Protein AF-A0A9P4GZG9-F1 (afdb_monomer_lite)

Secondary structure (DSSP, 8-state):
-HHHHHHHHHHHHHHTT-HHHHHHHHHHHHHHHTT-TT--HHHHHHHHHHHHHHHHHHHHTT-HHHHHHHHHHHHHSTT--HHHHHHHHHHHHHHHHHHHHHHHTS---STTHHHHHHHHHHHHHHHHHH---S-HHHHHHHHHHHHHHHHHH-SS--HHHHHHHHHHHHHHHHHS-HHHHHHHHHHHHHHHHHH-TT-TT-HHHHHHHHHHHHHHHHTT-HHHHHHHHHHHHHHHHHS-----STT-SHHHHHHHHHHHHHHH---PPP--

Foldseek 3Di:
DVLVVLLVVLVVCVVVVNLVVSVVSLVVVVVCVVVDPDDDPVSVVSSLVSLLVSLLVCVQVVVLVVSLVSLVVSLPDPPDDPVSNVVSLLSNLLSVVSVVVVVVVDPDDDPCVVSVVVNCVSCVVVVVVQDPDDVVLVVLLVVLVVLLVVLVPDPDDDPVSLLSNLVSLCVNLVSDDLVCNLVSLVVSLVSCCVVPVPPNLALLQLLSLLVNLLSCLVVVNNVSSVVSNVSSLVSPVVYDRGSNRRNSGDVSVVVSQVSCCVSPVDHRDDDD

InterPro domains:
  IPR011990 Tetratricopeptide-like helical domain superfamily [G3DSA:1.25.40.10] (1-259)
  IPR011990 Tetratricopeptide-like helical domain superfamily [SSF48452] (52-232)

Structure (mmCIF, N/CA/C/O backbone):
data_AF-A0A9P4GZG9-F1
#
_entry.id   AF-A0A9P4GZG9-F1
#
loop_
_atom_site.group_PDB
_atom_site.id
_atom_site.type_symbol
_atom_site.label_atom_id
_atom_site.label_alt_id
_atom_site.label_comp_id
_atom_site.label_asym_id
_atom_site.label_entity_id
_atom_site.label_seq_id
_atom_site.pdbx_PDB_ins_code
_atom_site.Cartn_x
_atom_site.Cartn_y
_atom_site.Cartn_z
_atom_site.occupancy
_atom_site.B_iso_or_equiv
_atom_site.auth_seq_id
_atom_site.auth_comp_id
_atom_site.auth_asym_id
_atom_site.auth_atom_id
_atom_site.pdbx_PDB_model_num
ATOM 1 N N . LEU A 1 1 ? 11.003 1.246 -35.339 1.00 57.84 1 LEU A N 1
ATOM 2 C CA . LEU A 1 1 ? 10.543 0.039 -36.053 1.00 57.84 1 LEU A CA 1
ATOM 3 C C . LEU A 1 1 ? 10.607 -1.194 -35.153 1.00 57.84 1 LEU A C 1
ATOM 5 O O . LEU A 1 1 ? 9.580 -1.471 -34.561 1.00 57.84 1 LEU A O 1
ATOM 9 N N . GLN A 1 2 ? 11.748 -1.859 -34.912 1.00 70.69 2 GLN A N 1
ATOM 10 C CA . GLN A 1 2 ? 11.752 -3.105 -34.108 1.00 70.69 2 GLN A CA 1
ATOM 11 C C . GLN A 1 2 ? 11.321 -2.925 -32.635 1.00 70.69 2 GLN A C 1
ATOM 13 O O . GLN A 1 2 ? 10.409 -3.609 -32.191 1.00 70.69 2 GLN A O 1
ATOM 18 N N . ALA A 1 3 ? 11.882 -1.951 -31.905 1.00 63.00 3 ALA A N 1
ATOM 19 C CA . ALA A 1 3 ? 11.506 -1.684 -30.504 1.00 63.00 3 ALA A CA 1
ATOM 20 C C . ALA A 1 3 ? 10.031 -1.268 -30.329 1.00 63.00 3 ALA A C 1
ATOM 22 O O . ALA A 1 3 ? 9.381 -1.620 -29.353 1.00 63.00 3 ALA A O 1
ATOM 23 N N . GLU A 1 4 ? 9.488 -0.531 -31.298 1.00 62.38 4 GLU A N 1
ATOM 24 C CA . GLU A 1 4 ? 8.097 -0.069 -31.284 1.00 62.38 4 GLU A CA 1
ATOM 25 C C . GLU A 1 4 ? 7.116 -1.199 -31.622 1.00 62.38 4 GLU A C 1
ATOM 27 O O . GLU A 1 4 ? 6.069 -1.315 -30.994 1.00 62.38 4 GLU A O 1
ATOM 32 N N . ALA A 1 5 ? 7.487 -2.095 -32.541 1.00 76.06 5 ALA A N 1
ATOM 33 C CA . ALA A 1 5 ? 6.723 -3.308 -32.818 1.00 76.06 5 ALA A CA 1
ATOM 34 C C . ALA A 1 5 ? 6.728 -4.270 -31.617 1.00 76.06 5 ALA A C 1
ATOM 36 O O . ALA A 1 5 ? 5.687 -4.821 -31.263 1.00 76.06 5 ALA A O 1
ATOM 37 N N . VAL A 1 6 ? 7.881 -4.428 -30.955 1.00 77.69 6 VAL A N 1
ATOM 38 C CA . VAL A 1 6 ? 8.008 -5.179 -29.696 1.00 77.69 6 VAL A CA 1
ATOM 39 C C . VAL A 1 6 ? 7.117 -4.564 -28.619 1.00 77.69 6 VAL A C 1
ATOM 41 O O . VAL A 1 6 ? 6.349 -5.284 -27.987 1.00 77.69 6 VAL A O 1
ATOM 44 N N . TYR A 1 7 ? 7.144 -3.237 -28.473 1.00 68.81 7 TYR A N 1
ATOM 45 C CA . TYR A 1 7 ? 6.290 -2.501 -27.542 1.00 68.81 7 TYR A CA 1
ATOM 46 C C . TYR A 1 7 ? 4.799 -2.737 -27.807 1.00 68.81 7 TYR A C 1
ATOM 48 O O . TYR A 1 7 ? 4.065 -3.152 -26.913 1.00 68.81 7 TYR A O 1
ATOM 56 N N . GLN A 1 8 ? 4.329 -2.511 -29.035 1.00 73.81 8 GLN A N 1
ATOM 57 C CA . GLN A 1 8 ? 2.908 -2.666 -29.353 1.00 73.81 8 GLN A CA 1
ATOM 58 C C . GLN A 1 8 ? 2.445 -4.111 -29.143 1.00 73.81 8 GLN A C 1
ATOM 60 O O . GLN A 1 8 ? 1.356 -4.353 -28.621 1.00 73.81 8 GLN A O 1
ATOM 65 N N . ARG A 1 9 ? 3.296 -5.086 -29.479 1.00 81.94 9 ARG A N 1
ATOM 66 C CA . ARG A 1 9 ? 2.998 -6.505 -29.287 1.00 81.94 9 ARG A CA 1
ATOM 67 C C . ARG A 1 9 ? 3.022 -6.914 -27.813 1.00 81.94 9 ARG A C 1
ATOM 69 O O . ARG A 1 9 ? 2.173 -7.706 -27.410 1.00 81.94 9 ARG A O 1
ATOM 76 N N . SER A 1 10 ? 3.905 -6.340 -26.992 1.00 76.12 10 SER A N 1
ATOM 77 C CA . SER A 1 10 ? 3.895 -6.562 -25.541 1.00 76.12 10 SER A CA 1
ATOM 78 C C . SER A 1 10 ? 2.621 -5.994 -24.910 1.00 76.12 10 SER A C 1
ATOM 80 O O . SER A 1 10 ? 1.977 -6.667 -24.109 1.00 76.12 10 SER A O 1
ATOM 82 N N . VAL A 1 11 ? 2.195 -4.795 -25.323 1.00 71.31 11 VAL A N 1
ATOM 83 C CA . VAL A 1 11 ? 0.928 -4.193 -24.877 1.00 71.31 11 VAL A CA 1
ATOM 84 C C . VAL A 1 11 ? -0.261 -5.073 -25.266 1.00 71.31 11 VAL A C 1
ATOM 86 O O . VAL A 1 11 ? -1.104 -5.351 -24.418 1.00 71.31 11 VAL A O 1
ATOM 89 N N . LEU A 1 12 ? -0.310 -5.580 -26.501 1.00 75.69 12 LEU A N 1
ATOM 90 C CA . LEU A 1 12 ? -1.376 -6.484 -26.947 1.00 75.69 12 LEU A 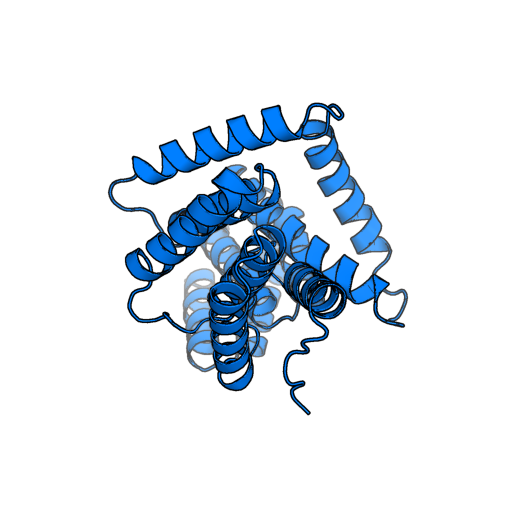CA 1
ATOM 91 C C . LEU A 1 12 ? -1.433 -7.784 -26.138 1.00 75.69 12 LEU A C 1
ATOM 93 O O . LEU A 1 12 ? -2.525 -8.229 -25.789 1.00 75.69 12 LEU A O 1
ATOM 97 N N . PHE A 1 13 ? -0.285 -8.382 -25.817 1.00 78.50 13 PHE A N 1
ATOM 98 C CA . PHE A 1 13 ? -0.235 -9.553 -24.943 1.00 78.50 13 PHE A CA 1
ATOM 99 C C . PHE A 1 13 ? -0.810 -9.243 -23.555 1.00 78.50 13 PHE A C 1
ATOM 101 O O . PHE A 1 13 ? -1.663 -9.983 -23.070 1.00 78.50 13 PHE A O 1
ATOM 108 N N . ARG A 1 14 ? -0.441 -8.100 -22.959 1.00 70.56 14 ARG A N 1
ATOM 109 C CA . ARG A 1 14 ? -0.983 -7.659 -21.661 1.00 70.56 14 ARG A CA 1
ATOM 110 C C . ARG A 1 14 ? -2.489 -7.403 -21.705 1.00 70.56 14 ARG A C 1
ATOM 112 O O . ARG A 1 14 ? -3.189 -7.853 -20.806 1.00 70.56 14 ARG A O 1
ATOM 119 N N . LEU A 1 15 ? -2.991 -6.740 -22.750 1.00 60.69 15 LEU A N 1
ATOM 120 C CA . LEU A 1 15 ? -4.429 -6.493 -22.935 1.00 60.69 15 LEU A CA 1
ATOM 121 C C . LEU A 1 15 ? -5.238 -7.791 -23.075 1.00 60.69 15 LEU A C 1
ATOM 123 O O . LEU A 1 15 ? -6.420 -7.813 -22.755 1.00 60.69 15 LEU A O 1
ATOM 127 N N . ARG A 1 16 ? -4.603 -8.879 -23.525 1.00 72.50 16 ARG A N 1
ATOM 128 C CA . ARG A 1 16 ? -5.201 -10.221 -23.620 1.00 72.50 16 ARG A CA 1
ATOM 129 C C . ARG A 1 16 ? -5.002 -11.072 -22.361 1.00 72.50 16 ARG A C 1
ATOM 131 O O . ARG A 1 16 ? -5.349 -12.246 -22.373 1.00 72.50 16 ARG A O 1
ATOM 138 N N . GLY A 1 17 ? -4.404 -10.518 -21.306 1.00 67.44 17 GLY A N 1
ATOM 139 C CA . GLY A 1 17 ? -4.062 -11.250 -20.085 1.00 67.44 17 GLY A CA 1
ATOM 140 C C . GLY A 1 17 ? -2.831 -12.160 -20.202 1.00 67.44 17 GLY A C 1
ATOM 141 O O . GLY A 1 17 ? -2.425 -12.759 -19.208 1.00 67.44 17 GLY A O 1
ATOM 142 N N . ASP A 1 18 ? -2.174 -12.233 -21.365 1.00 76.62 18 ASP A N 1
ATOM 143 C CA . ASP A 1 18 ? -0.964 -13.036 -21.580 1.00 76.62 18 ASP A CA 1
ATOM 144 C C . ASP A 1 18 ? 0.298 -12.276 -21.134 1.00 76.62 18 ASP A C 1
ATOM 146 O O . ASP A 1 18 ? 1.152 -11.847 -21.916 1.00 76.62 18 ASP A O 1
ATOM 150 N N . VAL A 1 19 ? 0.418 -12.077 -19.823 1.00 71.50 19 VAL A N 1
ATOM 151 C CA . VAL A 1 19 ? 1.561 -11.370 -19.229 1.00 71.50 19 VAL A CA 1
ATOM 152 C C . VAL A 1 19 ? 2.871 -12.140 -19.444 1.00 71.50 19 VAL A C 1
ATOM 154 O O . VAL A 1 19 ? 3.920 -11.522 -19.622 1.00 71.50 19 VAL A O 1
ATOM 157 N N . ALA A 1 20 ? 2.828 -13.476 -19.473 1.00 75.19 20 ALA A N 1
ATOM 158 C CA . ALA A 1 20 ? 4.013 -14.317 -19.634 1.00 75.19 20 ALA A CA 1
ATOM 159 C C . ALA A 1 20 ? 4.660 -14.136 -21.014 1.00 75.19 20 ALA A C 1
ATOM 161 O O . ALA A 1 20 ? 5.869 -13.917 -21.103 1.00 75.19 20 ALA A O 1
ATOM 162 N N . SER A 1 21 ? 3.872 -14.162 -22.091 1.00 80.94 21 SER A N 1
ATOM 163 C CA . SER A 1 21 ? 4.394 -13.912 -23.438 1.00 80.94 21 SER A CA 1
ATOM 164 C C . SER A 1 21 ? 4.808 -12.458 -23.633 1.00 80.94 21 SER A C 1
ATOM 166 O O . SER A 1 21 ? 5.810 -12.206 -24.299 1.00 80.94 21 SER A O 1
ATOM 168 N N . SER A 1 22 ? 4.115 -11.500 -23.001 1.00 77.75 22 SER A N 1
ATOM 169 C CA . SER A 1 22 ? 4.593 -10.113 -22.974 1.00 77.75 22 SER A CA 1
ATOM 170 C C . SER A 1 22 ? 5.972 -9.997 -22.329 1.00 77.75 22 SER A C 1
ATOM 172 O O . SER A 1 22 ? 6.775 -9.203 -22.809 1.00 77.75 22 SER A O 1
ATOM 174 N N . ASN A 1 23 ? 6.222 -10.701 -21.224 1.00 69.25 23 ASN A N 1
ATOM 175 C CA . ASN A 1 23 ? 7.493 -10.614 -20.511 1.00 69.25 23 ASN A CA 1
ATOM 176 C C . ASN A 1 23 ? 8.612 -11.285 -21.309 1.00 69.25 23 ASN A C 1
ATOM 178 O O . ASN A 1 23 ? 9.621 -10.631 -21.535 1.00 69.25 23 ASN A O 1
ATOM 182 N N . ARG A 1 24 ? 8.393 -12.501 -21.833 1.00 81.62 24 ARG A N 1
ATOM 183 C CA . A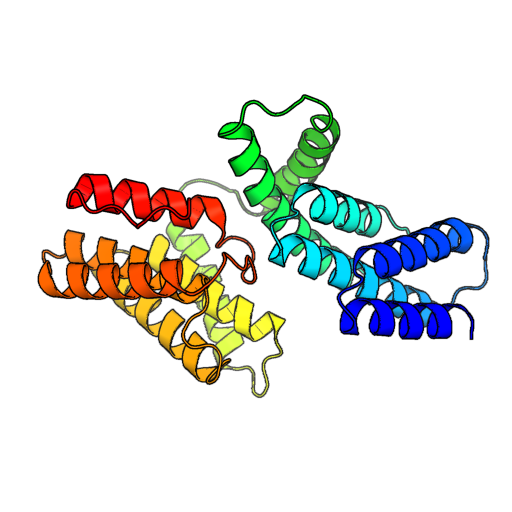RG A 1 24 ? 9.366 -13.184 -22.707 1.00 81.62 24 ARG A CA 1
ATOM 184 C C . ARG A 1 24 ? 9.769 -12.322 -23.899 1.00 81.62 24 ARG A C 1
ATOM 186 O O . ARG A 1 24 ? 10.946 -12.142 -24.153 1.00 81.62 24 ARG A O 1
ATOM 193 N N . LEU A 1 25 ? 8.795 -11.700 -24.564 1.00 83.00 25 LEU A N 1
ATOM 194 C CA . LEU A 1 25 ? 9.059 -10.810 -25.695 1.00 83.00 25 LEU A CA 1
ATOM 195 C C . LEU A 1 25 ? 9.939 -9.603 -25.315 1.00 83.00 25 LEU A C 1
ATOM 197 O O . LEU A 1 25 ? 10.749 -9.153 -26.124 1.00 83.00 25 LEU A O 1
ATOM 201 N N . LEU A 1 26 ? 9.745 -9.043 -24.116 1.00 74.00 26 LEU A N 1
ATOM 202 C CA . LEU A 1 26 ? 10.559 -7.930 -23.627 1.00 74.00 26 LEU A CA 1
ATOM 203 C C . LEU A 1 26 ? 11.957 -8.402 -23.218 1.00 74.00 26 LEU A C 1
ATOM 205 O O . LEU A 1 26 ? 12.916 -7.710 -23.532 1.00 74.00 26 LEU A O 1
ATOM 209 N N . GLU A 1 27 ? 12.075 -9.557 -22.561 1.00 71.94 27 GLU A N 1
ATOM 210 C CA . GLU A 1 27 ? 13.361 -10.167 -22.195 1.00 71.94 27 GLU A CA 1
ATOM 211 C C . GLU A 1 27 ? 14.187 -10.500 -23.437 1.00 71.94 27 GLU A C 1
ATOM 213 O O . GLU A 1 27 ? 15.305 -10.011 -23.557 1.00 71.94 27 GLU A O 1
ATOM 218 N N . ASP A 1 28 ? 13.593 -11.180 -24.421 1.00 80.69 28 ASP A N 1
ATOM 219 C CA . ASP A 1 28 ? 14.238 -11.464 -25.704 1.00 80.69 28 ASP A CA 1
ATOM 220 C C . ASP A 1 28 ? 14.735 -10.167 -26.355 1.00 80.69 28 ASP A C 1
ATOM 222 O O . ASP A 1 28 ? 15.857 -10.090 -26.845 1.00 80.69 28 ASP A O 1
ATOM 226 N N . PHE A 1 29 ? 13.924 -9.105 -26.348 1.00 76.31 29 PHE A N 1
ATOM 227 C CA . PHE A 1 29 ? 14.341 -7.824 -26.913 1.00 76.31 29 PHE A CA 1
ATOM 228 C C . PHE A 1 29 ? 15.533 -7.203 -26.169 1.00 76.31 29 PHE A C 1
ATOM 230 O O . PHE A 1 29 ? 16.398 -6.619 -26.818 1.00 76.31 29 PHE A O 1
ATOM 237 N N . LEU A 1 30 ? 15.583 -7.316 -24.840 1.00 68.12 30 LEU A N 1
ATOM 238 C CA . LEU A 1 30 ? 16.679 -6.798 -24.019 1.00 68.12 30 LEU A CA 1
ATOM 239 C C . LEU A 1 30 ? 17.975 -7.574 -24.223 1.00 68.12 30 LEU A C 1
ATOM 241 O O . LEU A 1 30 ? 19.015 -6.954 -24.427 1.00 68.12 30 LEU A O 1
ATOM 245 N N . ASP A 1 31 ? 17.898 -8.903 -24.243 1.00 72.88 31 ASP A N 1
ATOM 246 C CA . ASP A 1 31 ? 19.062 -9.770 -24.439 1.00 72.88 31 ASP A CA 1
ATOM 247 C C . ASP A 1 31 ? 19.730 -9.506 -25.802 1.00 72.88 31 ASP A C 1
ATOM 249 O O . ASP A 1 31 ? 20.941 -9.644 -25.962 1.00 72.88 31 ASP A O 1
ATOM 253 N N . HIS A 1 32 ? 18.950 -9.042 -26.785 1.00 70.06 32 HIS A N 1
ATOM 254 C CA . HIS A 1 32 ? 19.445 -8.636 -28.103 1.00 70.06 32 HIS A CA 1
ATOM 255 C C . HIS A 1 32 ? 19.780 -7.134 -28.202 1.00 70.06 32 HIS A C 1
ATOM 257 O O . HIS A 1 32 ? 20.416 -6.713 -29.173 1.00 70.06 32 HIS A O 1
ATOM 263 N N . ALA A 1 33 ? 19.367 -6.310 -27.234 1.00 59.28 33 ALA A N 1
ATOM 264 C CA . ALA A 1 33 ? 19.616 -4.868 -27.222 1.00 59.28 33 ALA A CA 1
ATOM 265 C C . ALA A 1 33 ? 21.062 -4.523 -26.836 1.00 59.28 33 ALA A C 1
ATOM 267 O O . ALA A 1 33 ? 21.602 -3.553 -27.372 1.00 59.28 33 ALA A O 1
ATOM 268 N N . ASP A 1 34 ? 21.710 -5.345 -26.003 1.00 53.09 34 ASP A N 1
ATOM 269 C CA . ASP A 1 34 ? 23.132 -5.203 -25.637 1.00 53.09 34 ASP A CA 1
ATOM 270 C C . ASP A 1 34 ? 24.081 -5.316 -26.848 1.00 53.09 34 ASP A C 1
ATOM 272 O O . ASP A 1 34 ? 25.209 -4.826 -26.813 1.00 53.09 34 ASP A O 1
ATOM 276 N N . MET A 1 35 ? 23.615 -5.885 -27.965 1.00 49.56 35 MET A N 1
ATOM 277 C CA . MET A 1 35 ? 24.392 -6.051 -29.201 1.00 49.56 35 MET A CA 1
ATOM 278 C C . MET A 1 35 ? 24.241 -4.880 -30.191 1.00 49.56 35 MET A C 1
ATOM 280 O O . MET A 1 35 ? 24.939 -4.836 -31.205 1.00 49.56 35 MET A O 1
ATOM 284 N N . ALA A 1 36 ? 23.343 -3.920 -29.936 1.00 49.84 36 ALA A N 1
ATOM 285 C CA . ALA A 1 36 ? 23.016 -2.855 -30.883 1.00 49.84 36 ALA A CA 1
ATOM 286 C C . ALA A 1 36 ? 23.490 -1.476 -30.390 1.00 49.84 36 ALA A C 1
ATOM 288 O O . ALA A 1 36 ? 22.760 -0.737 -29.731 1.00 49.84 36 ALA A O 1
ATOM 289 N N . THR A 1 37 ? 24.679 -1.061 -30.831 1.00 54.34 37 THR A N 1
ATOM 290 C CA . THR A 1 37 ? 25.307 0.261 -30.595 1.00 54.34 37 THR A CA 1
ATOM 291 C C . THR A 1 37 ? 24.514 1.480 -31.117 1.00 54.34 37 THR A C 1
ATOM 293 O O . THR A 1 37 ? 24.984 2.612 -31.025 1.00 54.34 37 THR A O 1
ATOM 296 N N . HIS A 1 38 ? 23.292 1.293 -31.630 1.00 55.28 38 HIS A N 1
ATOM 297 C CA . HIS A 1 38 ? 22.463 2.333 -32.256 1.00 55.28 38 HIS A CA 1
ATOM 298 C C . HIS A 1 38 ? 21.037 2.461 -31.688 1.00 55.28 38 HIS A C 1
ATOM 300 O O . HIS A 1 38 ? 20.145 3.020 -32.341 1.00 55.28 38 HIS A O 1
ATOM 306 N N . ILE A 1 39 ? 20.773 1.977 -30.471 1.00 63.22 39 ILE A N 1
ATOM 307 C CA . ILE A 1 39 ? 19.486 2.255 -29.819 1.00 63.22 39 ILE A CA 1
ATOM 308 C C . ILE A 1 39 ? 19.505 3.684 -29.263 1.00 63.22 39 ILE A C 1
ATOM 310 O O . ILE A 1 39 ? 20.283 4.024 -28.379 1.00 63.22 39 ILE A O 1
ATOM 314 N N . THR A 1 40 ? 18.632 4.540 -29.794 1.00 68.31 40 THR A N 1
ATOM 315 C CA . THR A 1 40 ? 18.477 5.916 -29.311 1.00 68.31 40 THR A CA 1
ATOM 316 C C . THR A 1 40 ? 17.907 5.941 -27.891 1.00 68.31 40 THR A C 1
ATOM 318 O O . THR A 1 40 ? 17.056 5.121 -27.545 1.00 68.31 40 THR A O 1
ATOM 321 N N . GLU A 1 41 ? 18.302 6.933 -27.089 1.00 67.94 41 GLU A N 1
ATOM 322 C CA . GLU A 1 41 ? 17.846 7.127 -25.700 1.00 67.94 41 GLU A CA 1
ATOM 323 C C . GLU A 1 41 ? 16.311 7.065 -25.563 1.00 67.94 41 GLU A C 1
ATOM 325 O O . GLU A 1 41 ? 15.774 6.415 -24.668 1.00 67.94 41 GLU A O 1
ATOM 330 N N . LYS A 1 42 ? 15.584 7.638 -26.532 1.00 69.62 42 LYS A N 1
ATOM 331 C CA . LYS A 1 42 ? 14.114 7.600 -26.592 1.00 69.62 42 LYS A CA 1
ATOM 332 C C . LYS A 1 42 ? 13.541 6.181 -26.726 1.00 69.62 42 LYS A C 1
ATOM 334 O O . LYS A 1 42 ? 12.475 5.903 -26.189 1.00 69.62 42 LYS A O 1
ATOM 339 N N . LYS A 1 43 ? 14.213 5.277 -27.448 1.00 70.06 43 LYS A N 1
ATOM 340 C CA . LYS A 1 43 ? 13.770 3.878 -27.601 1.00 70.06 43 LYS A CA 1
ATOM 341 C C . LYS A 1 43 ? 14.033 3.071 -26.333 1.00 70.06 43 LYS A C 1
ATOM 343 O O . LYS A 1 43 ? 13.174 2.285 -25.944 1.00 70.06 43 LYS A O 1
ATOM 348 N N . LEU A 1 44 ? 15.175 3.302 -25.684 1.00 70.44 44 LEU A N 1
ATOM 349 C CA . LEU A 1 44 ? 15.476 2.716 -24.377 1.00 70.44 44 LEU A CA 1
ATOM 350 C C . LEU A 1 44 ? 14.418 3.127 -23.350 1.00 70.44 44 LEU A C 1
ATOM 352 O O . LEU A 1 44 ? 13.880 2.280 -22.649 1.00 70.44 44 LEU A O 1
ATOM 356 N N . ASP A 1 45 ? 14.029 4.400 -23.323 1.00 73.06 45 ASP A N 1
ATOM 357 C CA . ASP A 1 45 ? 13.044 4.902 -22.362 1.00 73.06 45 ASP A CA 1
ATOM 358 C C . ASP A 1 45 ? 11.661 4.226 -22.460 1.00 73.06 45 ASP A C 1
ATOM 360 O O . ASP A 1 45 ? 11.021 3.927 -21.444 1.00 73.06 45 ASP A O 1
ATOM 364 N N . VAL A 1 46 ? 11.214 3.929 -23.684 1.00 74.00 46 VAL A N 1
ATOM 365 C CA . VAL A 1 46 ? 9.963 3.197 -23.940 1.00 74.00 46 VAL A CA 1
ATOM 366 C C . VAL A 1 46 ? 10.050 1.765 -23.411 1.00 74.00 46 VAL A C 1
ATOM 368 O O . VAL A 1 46 ? 9.135 1.290 -22.734 1.00 74.00 46 VAL A O 1
ATOM 371 N N . VAL A 1 47 ? 11.169 1.093 -23.677 1.00 70.81 47 VAL A N 1
ATOM 372 C CA . VAL A 1 47 ? 11.429 -0.284 -23.241 1.00 70.81 47 VAL A CA 1
ATOM 373 C C . VAL A 1 47 ? 11.486 -0.351 -21.713 1.00 70.81 47 VAL A C 1
ATOM 375 O O . VAL A 1 47 ? 10.776 -1.154 -21.105 1.00 70.81 47 VAL A O 1
ATOM 378 N N . TRP A 1 48 ? 12.201 0.573 -21.066 1.00 77.00 48 TRP A N 1
ATOM 379 C CA . TRP A 1 48 ? 12.265 0.654 -19.602 1.00 77.00 48 TRP A CA 1
ATOM 380 C C . TRP A 1 48 ? 10.920 0.969 -18.968 1.00 77.00 48 TRP A C 1
ATOM 382 O O . TRP A 1 48 ? 10.603 0.464 -17.893 1.00 77.00 48 TRP A O 1
ATOM 392 N N . SER A 1 49 ? 10.090 1.771 -19.630 1.00 77.94 49 SER A N 1
ATOM 393 C CA . SER A 1 49 ? 8.733 2.037 -19.158 1.00 77.94 49 SER A CA 1
ATOM 394 C C . SER A 1 49 ? 7.840 0.796 -19.213 1.00 77.94 49 SER A C 1
ATOM 396 O O . SER A 1 49 ? 7.043 0.598 -18.293 1.00 77.94 49 SER A O 1
ATOM 398 N N . GLN A 1 50 ? 8.015 -0.080 -20.204 1.00 74.19 50 GLN A N 1
ATOM 399 C CA . GLN A 1 50 ? 7.313 -1.366 -20.269 1.00 74.19 50 GLN A CA 1
ATOM 400 C C . GLN A 1 50 ? 7.794 -2.356 -19.214 1.00 74.19 50 GLN A C 1
ATOM 402 O O . GLN A 1 50 ? 6.968 -2.977 -18.553 1.00 74.19 50 GLN A O 1
ATOM 407 N N . ILE A 1 51 ? 9.104 -2.475 -19.008 1.00 75.69 51 ILE A N 1
ATOM 408 C CA . ILE A 1 51 ? 9.666 -3.400 -18.014 1.00 75.69 51 ILE A CA 1
ATOM 409 C C . ILE A 1 51 ? 9.277 -2.955 -16.602 1.00 75.69 51 ILE A C 1
ATOM 411 O O . ILE A 1 51 ? 8.798 -3.750 -15.797 1.00 75.69 51 ILE A O 1
ATOM 415 N N . TYR A 1 52 ? 9.356 -1.654 -16.326 1.00 81.38 52 TYR A N 1
ATOM 416 C CA . TYR A 1 52 ? 8.824 -1.075 -15.096 1.00 81.38 52 TYR A CA 1
ATOM 417 C C . TYR A 1 52 ? 7.320 -1.369 -14.918 1.00 81.38 52 TYR A C 1
ATOM 419 O O . TYR A 1 52 ? 6.891 -1.773 -13.837 1.00 81.38 52 TYR A O 1
ATOM 427 N N . SER A 1 53 ? 6.517 -1.240 -15.980 1.00 80.88 53 SER A N 1
ATOM 428 C CA . SER A 1 53 ? 5.085 -1.579 -15.943 1.00 80.88 53 SER A CA 1
ATOM 429 C C . SER A 1 53 ? 4.844 -3.076 -15.718 1.00 80.88 53 SER A C 1
ATOM 431 O O . SER A 1 53 ? 3.911 -3.448 -15.008 1.00 80.88 53 SER A O 1
ATOM 433 N N . ALA A 1 54 ? 5.708 -3.938 -16.259 1.00 80.88 54 ALA A N 1
ATOM 434 C CA . ALA A 1 54 ? 5.687 -5.377 -16.025 1.00 80.88 54 ALA A CA 1
ATOM 435 C C . ALA A 1 54 ? 5.863 -5.705 -14.545 1.00 80.88 54 ALA A C 1
ATOM 437 O O . ALA A 1 54 ? 5.051 -6.437 -13.980 1.00 80.88 54 ALA A O 1
ATOM 438 N N . GLY A 1 55 ? 6.875 -5.101 -13.915 1.00 84.81 55 GLY A N 1
ATOM 439 C CA . GLY A 1 55 ? 7.113 -5.235 -12.482 1.00 84.81 55 GLY A CA 1
ATOM 440 C C . GLY A 1 55 ? 5.904 -4.785 -11.662 1.00 84.81 55 GLY A C 1
ATOM 441 O O . GLY A 1 55 ? 5.518 -5.464 -10.712 1.00 84.81 55 GLY A O 1
ATOM 442 N N . LYS A 1 56 ? 5.240 -3.686 -12.055 1.00 83.25 56 LYS A N 1
ATOM 443 C CA . LYS A 1 56 ? 4.030 -3.202 -11.366 1.00 83.25 56 LYS A CA 1
ATOM 444 C C . LYS A 1 56 ? 2.876 -4.196 -11.443 1.00 83.25 56 LYS A C 1
ATOM 446 O O . LYS A 1 56 ? 2.213 -4.412 -10.433 1.00 83.25 56 LYS A O 1
ATOM 451 N N . ILE A 1 57 ? 2.644 -4.781 -12.618 1.00 80.44 57 ILE A N 1
ATOM 452 C CA . ILE A 1 57 ? 1.577 -5.767 -12.833 1.00 80.44 57 ILE A CA 1
ATOM 453 C C . ILE A 1 57 ? 1.847 -7.024 -12.006 1.00 80.44 57 ILE A C 1
ATOM 455 O O . ILE A 1 57 ? 0.973 -7.454 -11.261 1.00 80.44 57 ILE A O 1
ATOM 459 N N . LEU A 1 58 ? 3.066 -7.568 -12.075 1.00 83.00 58 LEU A N 1
ATOM 460 C CA . LEU A 1 58 ? 3.451 -8.747 -11.296 1.00 83.00 58 LEU A CA 1
ATOM 461 C C . LEU A 1 58 ? 3.309 -8.500 -9.793 1.00 83.00 58 LEU A C 1
ATOM 463 O O . LEU A 1 58 ? 2.723 -9.321 -9.094 1.00 83.00 58 LEU A O 1
ATOM 467 N N . LYS A 1 59 ? 3.765 -7.337 -9.310 1.00 84.62 59 LYS A N 1
ATOM 468 C CA . LYS A 1 59 ? 3.560 -6.911 -7.921 1.00 84.62 59 LYS A CA 1
ATOM 469 C C . LYS A 1 59 ? 2.071 -6.878 -7.571 1.00 84.62 59 LYS A C 1
ATOM 471 O O . LYS A 1 59 ? 1.685 -7.433 -6.554 1.00 84.62 59 LYS A O 1
ATOM 476 N N . GLY A 1 60 ? 1.236 -6.262 -8.412 1.00 79.88 60 GLY A N 1
ATOM 477 C CA . GLY A 1 60 ? -0.213 -6.190 -8.200 1.00 79.88 60 GLY A CA 1
ATOM 478 C C . GLY A 1 60 ? -0.883 -7.564 -8.092 1.00 79.88 60 GLY A C 1
ATOM 479 O O . GLY A 1 60 ? -1.830 -7.705 -7.327 1.00 79.88 60 GLY A O 1
ATOM 480 N N . GLN A 1 61 ? -0.341 -8.566 -8.790 1.00 80.31 61 GLN A N 1
ATOM 481 C CA . GLN A 1 61 ? -0.762 -9.973 -8.757 1.00 80.31 61 GLN A CA 1
ATOM 482 C C . GLN A 1 61 ? -0.157 -10.781 -7.591 1.00 80.31 61 GLN A C 1
ATOM 484 O O . GLN A 1 61 ? -0.325 -11.996 -7.548 1.00 80.31 61 GLN A O 1
ATOM 489 N N . GLY A 1 62 ? 0.611 -10.156 -6.693 1.00 80.94 62 GLY A N 1
ATOM 490 C CA . GLY A 1 62 ? 1.297 -10.846 -5.594 1.00 80.94 62 GLY A CA 1
ATOM 491 C C . GLY A 1 62 ? 2.528 -11.659 -6.016 1.00 80.94 62 GLY A C 1
ATOM 492 O O . GLY A 1 62 ? 3.110 -12.368 -5.203 1.00 80.94 62 GLY A O 1
ATOM 493 N N . ARG A 1 63 ? 2.975 -11.554 -7.276 1.00 84.50 63 ARG A N 1
ATOM 494 C CA . ARG A 1 63 ? 4.172 -12.237 -7.803 1.00 84.50 63 ARG A CA 1
ATOM 495 C C . ARG A 1 63 ? 5.442 -11.448 -7.467 1.00 84.50 63 ARG A C 1
ATOM 497 O O . ARG A 1 63 ? 6.134 -10.953 -8.363 1.00 84.50 63 ARG A O 1
ATOM 504 N N . PHE A 1 64 ? 5.712 -11.281 -6.174 1.00 85.75 64 PHE A N 1
ATOM 505 C CA . PHE A 1 64 ? 6.744 -10.373 -5.666 1.00 85.75 64 PHE A CA 1
ATOM 506 C C . PHE A 1 64 ? 8.172 -10.786 -6.053 1.00 85.75 64 PHE A C 1
ATOM 508 O O . PHE A 1 64 ? 8.978 -9.909 -6.356 1.00 85.75 64 PHE A O 1
ATOM 515 N N . GLU A 1 65 ? 8.486 -12.084 -6.120 1.00 85.94 65 GLU A N 1
ATOM 516 C CA . GLU A 1 65 ? 9.790 -12.594 -6.573 1.00 85.94 65 GLU A CA 1
ATOM 517 C C . GLU A 1 65 ? 10.120 -12.103 -7.985 1.00 85.94 65 GLU A C 1
ATOM 519 O O . GLU A 1 65 ? 11.120 -11.417 -8.196 1.00 85.94 65 GLU A O 1
ATOM 524 N N . TYR A 1 66 ? 9.227 -12.385 -8.935 1.00 84.00 66 TYR A N 1
ATOM 525 C CA . TYR A 1 66 ? 9.399 -12.000 -10.334 1.00 84.00 66 TYR A CA 1
ATOM 526 C C . TYR A 1 66 ? 9.416 -10.478 -10.509 1.00 84.00 66 TYR A C 1
ATOM 528 O O . TYR A 1 66 ? 10.170 -9.946 -11.321 1.00 84.00 66 TYR A O 1
ATOM 536 N N . ALA A 1 67 ? 8.599 -9.751 -9.741 1.00 87.31 67 ALA A N 1
ATOM 537 C CA . ALA A 1 67 ? 8.626 -8.293 -9.755 1.00 87.31 67 ALA A CA 1
ATOM 538 C C . ALA A 1 67 ? 9.988 -7.748 -9.281 1.00 87.31 67 ALA A C 1
ATOM 540 O O . ALA A 1 67 ? 10.545 -6.862 -9.931 1.00 87.31 67 ALA A O 1
ATOM 541 N N . CYS A 1 68 ? 10.553 -8.299 -8.201 1.00 87.62 68 CYS A N 1
ATOM 542 C CA . CYS A 1 68 ? 11.884 -7.944 -7.706 1.00 87.62 68 CYS A CA 1
ATOM 543 C C . CYS A 1 68 ? 12.981 -8.215 -8.741 1.00 87.62 68 CYS A C 1
ATOM 545 O O . CYS A 1 68 ? 13.819 -7.343 -8.967 1.00 87.62 68 CYS A O 1
ATOM 547 N N . GLU A 1 69 ? 12.964 -9.374 -9.401 1.00 86.38 69 GLU A N 1
ATOM 548 C CA . GLU A 1 69 ? 13.918 -9.699 -10.470 1.00 86.38 69 GLU A CA 1
ATOM 549 C C . GLU A 1 69 ? 13.862 -8.673 -11.607 1.00 86.38 69 GLU A C 1
ATOM 551 O O . GLU A 1 69 ? 14.896 -8.143 -12.017 1.00 86.38 69 GLU A O 1
ATOM 556 N N . ILE A 1 70 ? 12.654 -8.326 -12.064 1.00 85.81 70 ILE A N 1
ATOM 557 C CA . ILE A 1 70 ? 12.448 -7.331 -13.121 1.00 85.81 70 ILE A CA 1
ATOM 558 C C . ILE A 1 70 ? 12.997 -5.958 -12.720 1.00 85.81 70 ILE A C 1
ATOM 560 O O . ILE A 1 70 ? 13.706 -5.317 -13.500 1.00 85.81 70 ILE A O 1
ATOM 564 N N . TYR A 1 71 ? 12.684 -5.480 -11.515 1.00 88.19 71 TYR A N 1
ATOM 565 C CA . TYR A 1 71 ? 13.185 -4.182 -11.068 1.00 88.19 71 TYR A CA 1
ATOM 566 C C . TYR A 1 71 ? 14.704 -4.188 -10.861 1.00 88.19 71 TYR A C 1
ATOM 568 O O . TYR A 1 71 ? 15.357 -3.201 -11.196 1.00 88.19 71 TYR A O 1
ATOM 576 N N . ASN A 1 72 ? 15.282 -5.289 -10.372 1.00 86.25 72 ASN A N 1
ATOM 577 C CA . ASN A 1 72 ? 16.730 -5.423 -10.239 1.00 86.25 72 ASN A CA 1
ATOM 578 C C . ASN A 1 72 ? 17.425 -5.367 -11.611 1.00 86.25 72 ASN A C 1
ATOM 580 O O . ASN A 1 72 ? 18.373 -4.600 -11.773 1.00 86.25 72 ASN A O 1
ATOM 584 N N . LYS A 1 73 ? 16.905 -6.083 -12.623 1.00 83.56 73 LYS A N 1
ATOM 585 C CA . LYS A 1 73 ? 17.397 -5.997 -14.013 1.00 83.56 73 LYS A CA 1
ATOM 586 C C . LYS A 1 73 ? 17.348 -4.552 -14.538 1.00 83.56 73 LYS A C 1
ATOM 588 O O . LYS A 1 73 ? 18.340 -4.054 -15.068 1.00 83.56 73 LYS A O 1
ATOM 593 N N . CYS A 1 74 ? 16.240 -3.836 -14.313 1.00 84.06 74 CYS A N 1
ATOM 594 C CA . CYS A 1 74 ? 16.132 -2.411 -14.657 1.00 84.06 74 CYS A CA 1
ATOM 595 C C . CYS A 1 74 ? 17.221 -1.554 -13.989 1.00 84.06 74 CYS A C 1
ATOM 597 O O . CYS A 1 74 ? 17.796 -0.683 -14.634 1.00 84.06 74 CYS A O 1
ATOM 599 N N . LEU A 1 75 ? 17.503 -1.769 -12.700 1.00 84.81 75 LEU A N 1
ATOM 600 C CA . LEU A 1 75 ? 18.479 -0.970 -11.946 1.00 84.81 75 LEU A CA 1
ATOM 601 C C . LEU A 1 75 ? 19.929 -1.247 -12.361 1.00 84.81 75 LEU A C 1
ATOM 603 O O . LEU A 1 75 ? 20.760 -0.344 -12.279 1.00 84.81 75 LEU A O 1
ATOM 607 N N . GLN A 1 76 ? 20.225 -2.464 -12.819 1.00 82.81 76 GLN A N 1
ATOM 608 C CA . GLN A 1 76 ? 21.543 -2.857 -13.328 1.00 82.81 76 GLN A CA 1
ATOM 609 C C . GLN A 1 76 ? 21.814 -2.361 -14.754 1.00 82.81 76 GLN A C 1
ATOM 611 O O . GLN A 1 76 ? 22.949 -2.411 -15.222 1.00 82.81 76 GLN A O 1
ATOM 616 N N . THR A 1 77 ? 20.791 -1.859 -15.444 1.00 76.19 77 THR A N 1
ATOM 617 C CA . THR A 1 77 ? 20.921 -1.422 -16.831 1.00 76.19 77 THR A CA 1
ATOM 618 C C . THR A 1 77 ? 21.755 -0.132 -16.942 1.00 76.19 77 THR A C 1
ATOM 620 O O . THR A 1 77 ? 21.456 0.863 -16.263 1.00 76.19 77 THR A O 1
ATOM 623 N N . PRO A 1 78 ? 22.754 -0.078 -17.845 1.00 76.25 78 PRO A N 1
ATOM 624 C CA . PRO A 1 78 ? 23.511 1.140 -18.111 1.00 76.25 78 PRO A CA 1
ATOM 625 C C . PRO A 1 78 ? 22.626 2.257 -18.692 1.00 76.25 78 PRO A C 1
ATOM 627 O O . PRO A 1 78 ? 21.647 2.019 -19.394 1.00 76.25 78 PRO A O 1
ATOM 630 N N . ASN A 1 79 ? 22.992 3.512 -18.418 1.00 78.50 79 ASN A N 1
ATOM 631 C CA . ASN A 1 79 ? 22.337 4.712 -18.963 1.00 78.50 79 ASN A CA 1
ATOM 632 C C . ASN A 1 79 ? 20.848 4.898 -18.601 1.00 78.50 79 ASN A C 1
ATOM 634 O O . ASN A 1 79 ? 20.173 5.740 -19.195 1.00 78.50 79 ASN A O 1
ATOM 638 N N . LEU A 1 80 ? 20.318 4.182 -17.601 1.00 79.00 80 LEU A N 1
ATOM 639 C CA . LEU A 1 80 ? 18.988 4.490 -17.076 1.00 79.00 80 LEU A CA 1
ATOM 640 C C . LEU A 1 80 ? 18.997 5.892 -16.436 1.00 79.00 80 LEU A C 1
ATOM 642 O O . LEU A 1 80 ? 19.814 6.178 -15.556 1.00 79.00 80 LEU A O 1
ATOM 646 N N . ARG A 1 81 ? 18.086 6.768 -16.878 1.00 82.06 81 ARG A N 1
ATOM 647 C CA . ARG A 1 81 ? 17.956 8.141 -16.358 1.00 82.06 81 ARG A CA 1
ATOM 648 C C . ARG A 1 81 ? 17.703 8.130 -14.852 1.00 82.06 81 ARG A C 1
ATOM 650 O O . ARG A 1 81 ? 16.927 7.311 -14.361 1.00 82.06 81 ARG A O 1
ATOM 657 N N . ASP A 1 82 ? 18.287 9.077 -14.125 1.00 80.25 82 ASP A N 1
ATOM 658 C CA . ASP A 1 82 ? 18.220 9.100 -12.657 1.00 80.25 82 ASP A CA 1
ATOM 659 C C . ASP A 1 82 ? 16.796 9.209 -12.103 1.00 80.25 82 ASP A C 1
ATOM 661 O O . ASP A 1 82 ? 16.471 8.578 -11.098 1.00 80.25 82 ASP A O 1
ATOM 665 N N . SER A 1 83 ? 15.917 9.959 -12.773 1.00 77.12 83 SER A N 1
ATOM 666 C CA . SER A 1 83 ? 14.493 10.017 -12.418 1.00 77.12 83 SER A CA 1
ATOM 667 C C . SER A 1 83 ? 13.831 8.639 -12.504 1.00 77.12 83 SER A C 1
ATOM 669 O O . SER A 1 83 ? 13.111 8.235 -11.590 1.00 77.12 83 SER A O 1
ATOM 671 N N . LYS A 1 84 ? 14.132 7.872 -13.558 1.00 82.25 84 LYS A N 1
ATOM 672 C CA . LYS A 1 84 ? 13.615 6.514 -13.751 1.00 82.25 84 LYS A CA 1
ATOM 673 C C . LYS A 1 84 ? 14.248 5.526 -12.775 1.00 82.25 84 LYS A C 1
ATOM 675 O O . LYS A 1 84 ? 13.523 4.712 -12.214 1.00 82.25 84 LYS A O 1
ATOM 680 N N . LYS A 1 85 ? 15.556 5.630 -12.511 1.00 83.88 85 LYS A N 1
ATOM 681 C CA . LYS A 1 85 ? 16.246 4.843 -11.474 1.00 83.88 85 LYS A CA 1
ATOM 682 C C . LYS A 1 85 ? 15.582 5.021 -10.114 1.00 83.88 85 LYS A C 1
ATOM 684 O O . LYS A 1 85 ? 15.276 4.026 -9.473 1.00 83.88 85 LYS A O 1
ATOM 689 N N . ARG A 1 86 ? 15.301 6.263 -9.698 1.00 80.38 86 ARG A N 1
ATOM 690 C CA . ARG A 1 86 ? 14.610 6.552 -8.429 1.00 80.38 86 ARG A CA 1
ATOM 691 C C . ARG A 1 86 ? 13.209 5.942 -8.381 1.00 80.38 86 ARG A C 1
ATOM 693 O O . ARG A 1 86 ? 12.852 5.329 -7.379 1.00 80.38 86 ARG A O 1
ATOM 700 N N . LEU A 1 87 ? 12.450 6.041 -9.473 1.00 82.69 87 LEU A N 1
ATOM 701 C CA . LEU A 1 87 ? 11.121 5.435 -9.566 1.00 82.69 87 LEU A CA 1
ATOM 702 C C . LEU A 1 87 ? 11.177 3.901 -9.470 1.00 82.69 87 LEU A C 1
ATOM 704 O O . LEU A 1 87 ? 10.437 3.301 -8.694 1.00 82.69 87 LEU A O 1
ATOM 708 N N . VAL A 1 88 ? 12.069 3.257 -10.228 1.00 86.38 88 VAL A N 1
ATOM 709 C CA . VAL A 1 88 ? 12.266 1.800 -10.173 1.00 86.38 88 VAL A CA 1
ATOM 710 C C . VAL A 1 88 ? 12.731 1.380 -8.781 1.00 86.38 88 VAL A C 1
ATOM 712 O O . VAL A 1 88 ? 12.201 0.415 -8.240 1.00 86.38 88 VAL A O 1
ATOM 715 N N . LEU A 1 89 ? 13.665 2.121 -8.180 1.00 84.44 89 LEU A N 1
ATOM 716 C CA . LEU A 1 89 ? 14.174 1.851 -6.841 1.00 84.44 89 LEU A CA 1
ATOM 717 C C . LEU A 1 89 ? 13.054 1.908 -5.801 1.00 84.44 89 LEU A C 1
ATOM 719 O O . LEU A 1 89 ? 12.918 0.967 -5.032 1.00 84.44 89 LEU A O 1
ATOM 723 N N . SER A 1 90 ? 12.213 2.945 -5.814 1.00 79.94 90 SER A N 1
ATOM 724 C CA . SER A 1 90 ? 11.062 3.037 -4.905 1.00 79.94 90 SER A CA 1
ATOM 725 C C . SER A 1 90 ? 10.169 1.796 -5.001 1.00 79.94 90 SER A C 1
ATOM 727 O O . SER A 1 90 ? 9.865 1.176 -3.985 1.00 79.94 90 SER A O 1
ATOM 729 N N . HIS A 1 91 ? 9.816 1.374 -6.217 1.00 84.06 91 HIS A N 1
ATOM 730 C CA . HIS A 1 91 ? 8.995 0.181 -6.426 1.00 84.06 91 HIS A CA 1
ATOM 731 C C . HIS A 1 91 ? 9.697 -1.119 -6.027 1.00 84.06 91 HIS A C 1
ATOM 733 O O . HIS A 1 91 ? 9.049 -2.032 -5.509 1.00 84.06 91 HIS A O 1
ATOM 739 N N . PHE A 1 92 ? 11.004 -1.207 -6.264 1.00 86.56 92 PHE A N 1
ATOM 740 C CA . PHE A 1 92 ? 11.824 -2.338 -5.857 1.00 86.56 92 PHE A CA 1
ATOM 741 C C . PHE A 1 92 ? 11.839 -2.487 -4.340 1.00 86.56 92 PHE A C 1
ATOM 743 O O . PHE A 1 92 ? 11.552 -3.573 -3.847 1.00 86.56 92 PHE A O 1
ATOM 750 N N . VAL A 1 93 ? 12.090 -1.397 -3.605 1.00 81.38 93 VAL A N 1
ATOM 751 C CA . VAL A 1 93 ? 12.082 -1.394 -2.135 1.00 81.38 93 VAL A CA 1
ATOM 752 C C . VAL A 1 93 ? 10.734 -1.868 -1.605 1.00 81.38 93 VAL A C 1
ATOM 754 O O . VAL A 1 93 ? 10.689 -2.759 -0.762 1.00 81.38 93 VAL A O 1
ATOM 757 N N . ASP A 1 94 ? 9.636 -1.332 -2.134 1.00 79.06 94 ASP A N 1
ATOM 758 C CA . ASP A 1 94 ? 8.298 -1.700 -1.672 1.00 79.06 94 ASP A CA 1
ATOM 759 C C . ASP A 1 94 ? 7.966 -3.174 -1.937 1.00 79.06 94 ASP A C 1
ATOM 761 O O . ASP A 1 94 ? 7.433 -3.865 -1.072 1.00 79.06 94 ASP A O 1
ATOM 765 N N . THR A 1 95 ? 8.311 -3.671 -3.125 1.00 85.31 95 THR A N 1
ATOM 766 C CA . THR A 1 95 ? 8.102 -5.079 -3.508 1.00 85.31 95 THR A CA 1
ATOM 767 C C . THR A 1 95 ? 8.966 -6.008 -2.662 1.00 85.31 95 THR A C 1
ATOM 769 O O . THR A 1 95 ? 8.529 -7.080 -2.251 1.00 85.31 95 THR A O 1
ATOM 772 N N . TYR A 1 96 ? 10.190 -5.582 -2.367 1.00 83.12 96 TYR A N 1
ATOM 773 C CA . TYR A 1 96 ? 11.117 -6.340 -1.551 1.00 83.12 96 TYR A CA 1
ATOM 774 C C . TYR A 1 96 ? 10.658 -6.447 -0.095 1.00 83.12 96 TYR A C 1
ATOM 776 O O . TYR A 1 96 ? 10.796 -7.512 0.497 1.00 83.12 96 TYR A O 1
ATOM 784 N N . VAL A 1 97 ? 10.098 -5.379 0.485 1.00 78.75 97 VAL A N 1
ATOM 785 C CA . VAL A 1 97 ? 9.542 -5.420 1.848 1.00 78.75 97 VAL A CA 1
ATOM 786 C C . VAL A 1 97 ? 8.440 -6.477 1.953 1.00 78.75 97 VAL A C 1
ATOM 788 O O . VAL A 1 97 ? 8.468 -7.279 2.886 1.00 78.75 97 VAL A O 1
ATOM 791 N N . GLU A 1 98 ? 7.530 -6.535 0.974 1.00 80.69 98 GLU A N 1
ATOM 792 C CA . GLU A 1 98 ? 6.496 -7.580 0.901 1.00 80.69 98 GLU A CA 1
ATOM 793 C C . GLU A 1 98 ? 7.112 -8.978 0.775 1.00 80.69 98 GLU A C 1
ATOM 795 O O . GLU A 1 98 ? 6.797 -9.877 1.553 1.00 80.69 98 GLU A O 1
ATOM 800 N N . LEU A 1 99 ? 8.053 -9.156 -0.156 1.00 83.19 99 LEU A N 1
ATOM 801 C CA . LEU A 1 99 ? 8.720 -10.437 -0.380 1.00 83.19 99 LEU A CA 1
ATOM 802 C C . LEU A 1 99 ? 9.464 -10.939 0.866 1.00 83.19 99 LEU A C 1
ATOM 804 O O . LEU A 1 99 ? 9.372 -12.109 1.234 1.00 83.19 99 LEU A O 1
ATOM 808 N N . HIS A 1 100 ? 10.209 -10.054 1.527 1.00 79.69 100 HIS A N 1
ATOM 809 C CA . HIS A 1 100 ? 10.928 -10.370 2.755 1.00 79.69 100 HIS A CA 1
ATOM 810 C C . HIS A 1 100 ? 9.958 -10.779 3.869 1.00 79.69 100 HIS A C 1
ATOM 812 O O . HIS A 1 100 ? 10.227 -11.733 4.600 1.00 79.69 100 HIS A O 1
ATOM 818 N N . TYR A 1 101 ? 8.838 -10.066 4.013 1.00 75.50 101 TYR A N 1
ATOM 819 C CA . TYR A 1 101 ? 7.810 -10.406 4.991 1.00 75.50 101 TYR A CA 1
ATOM 820 C C . TYR A 1 101 ? 7.243 -11.810 4.754 1.00 75.50 101 TYR A C 1
ATOM 822 O O . TYR A 1 101 ? 7.280 -12.644 5.659 1.00 75.50 101 TYR A O 1
ATOM 830 N N . LEU A 1 102 ? 6.822 -12.101 3.520 1.00 78.81 102 LEU A N 1
ATOM 831 C CA . LEU A 1 102 ? 6.279 -13.408 3.143 1.00 78.81 102 LEU A CA 1
ATOM 832 C C . LEU A 1 102 ? 7.277 -14.541 3.393 1.00 78.81 102 LEU A C 1
ATOM 834 O O . LEU A 1 102 ? 6.901 -15.595 3.899 1.00 78.81 102 LEU A O 1
ATOM 838 N N . ARG A 1 103 ? 8.565 -14.326 3.104 1.00 79.38 103 ARG A N 1
ATOM 839 C CA . ARG A 1 103 ? 9.623 -15.320 3.354 1.00 79.38 103 ARG A CA 1
ATOM 840 C C . ARG A 1 103 ? 9.888 -15.575 4.824 1.00 79.38 103 ARG A C 1
ATOM 842 O O . ARG A 1 103 ? 10.165 -16.703 5.195 1.00 79.38 103 ARG A O 1
ATOM 849 N N . ARG A 1 104 ? 9.806 -14.551 5.672 1.00 73.56 104 ARG A N 1
ATOM 850 C CA . ARG A 1 104 ? 9.955 -14.744 7.120 1.00 73.56 104 ARG A CA 1
ATOM 851 C C . ARG A 1 104 ? 8.828 -15.610 7.690 1.00 73.56 104 ARG A C 1
ATOM 853 O O . ARG A 1 104 ? 9.056 -16.344 8.647 1.00 73.56 104 ARG A O 1
ATOM 860 N N . ASN A 1 105 ? 7.644 -15.516 7.093 1.00 69.56 105 ASN A N 1
ATOM 861 C CA . ASN A 1 105 ? 6.452 -16.242 7.519 1.00 69.56 105 ASN A CA 1
ATOM 862 C C . ASN A 1 105 ? 6.251 -17.579 6.773 1.00 69.56 105 ASN A C 1
ATOM 864 O O . ASN A 1 105 ? 5.318 -18.308 7.098 1.00 69.56 105 ASN A O 1
ATOM 868 N N . SER A 1 106 ? 7.118 -17.939 5.815 1.00 63.75 106 SER A N 1
ATOM 869 C CA . SER A 1 106 ? 7.037 -19.187 5.038 1.00 63.75 106 SER A CA 1
ATOM 870 C C . SER A 1 106 ? 8.327 -20.013 5.119 1.00 63.75 106 SER A C 1
ATOM 872 O O . SER A 1 106 ? 9.433 -19.490 5.185 1.00 63.75 106 SER A O 1
ATOM 874 N N . THR A 1 107 ? 8.215 -21.342 5.074 1.00 55.19 107 THR A N 1
ATOM 875 C CA . THR A 1 107 ? 9.353 -22.278 4.983 1.00 55.19 107 THR A CA 1
ATOM 876 C C . THR A 1 107 ? 9.861 -22.410 3.538 1.00 55.19 107 THR A C 1
ATOM 878 O O . THR A 1 107 ? 9.927 -23.514 2.996 1.00 55.19 107 THR A O 1
ATOM 881 N N . HIS A 1 108 ? 10.137 -21.294 2.856 1.00 49.47 108 HIS A N 1
ATOM 882 C CA . HIS A 1 108 ? 10.518 -21.285 1.435 1.00 49.47 108 HIS A CA 1
ATOM 883 C C . HIS A 1 108 ? 12.044 -21.255 1.183 1.00 49.47 108 HIS A C 1
ATOM 885 O O . HIS A 1 108 ? 12.802 -20.838 2.058 1.00 49.47 108 HIS A O 1
ATOM 891 N N . PRO A 1 109 ? 12.517 -21.751 0.014 1.00 46.25 109 PRO A N 1
ATOM 892 C CA . PRO A 1 109 ? 13.891 -22.230 -0.184 1.00 46.25 109 PRO A CA 1
ATOM 893 C C . PRO A 1 109 ? 14.944 -21.115 -0.384 1.00 46.25 109 PRO A C 1
ATOM 895 O O . PRO A 1 109 ? 14.603 -19.995 -0.767 1.00 46.25 109 PRO A O 1
ATOM 898 N N . PRO A 1 110 ? 16.247 -21.435 -0.236 1.00 52.94 110 PRO A N 1
ATOM 899 C CA . PRO A 1 110 ? 17.356 -20.480 -0.068 1.00 52.94 110 PRO A CA 1
ATOM 900 C C . PRO A 1 110 ? 17.819 -19.739 -1.338 1.00 52.94 110 PRO A C 1
ATOM 902 O O . PRO A 1 110 ? 18.807 -19.010 -1.303 1.00 52.94 110 PRO A O 1
ATOM 905 N N . HIS A 1 111 ? 17.137 -19.866 -2.481 1.00 51.69 111 HIS A N 1
ATOM 906 C CA . HIS A 1 111 ? 17.658 -19.392 -3.778 1.00 51.69 111 HIS A CA 1
ATOM 907 C C . HIS A 1 111 ? 17.659 -17.862 -3.975 1.00 51.69 111 HIS A C 1
ATOM 909 O O . HIS A 1 111 ? 17.887 -17.366 -5.074 1.00 51.69 111 HIS A O 1
ATOM 915 N N . ALA A 1 112 ? 17.408 -17.091 -2.918 1.00 50.91 112 ALA A N 1
ATOM 916 C CA . ALA A 1 112 ? 17.228 -15.651 -3.004 1.00 50.91 112 ALA A CA 1
ATOM 917 C C . ALA A 1 112 ? 17.964 -14.843 -1.925 1.00 50.91 112 ALA A C 1
ATOM 919 O O . ALA A 1 112 ? 17.706 -13.645 -1.778 1.00 50.91 112 ALA A O 1
ATOM 920 N N . GLU A 1 113 ? 18.914 -15.464 -1.221 1.00 57.06 113 GLU A N 1
ATOM 921 C CA . GLU A 1 113 ? 19.841 -14.776 -0.310 1.00 57.06 113 GLU A CA 1
ATOM 922 C C . GLU A 1 113 ? 20.680 -13.703 -1.030 1.00 57.06 113 GLU A C 1
ATOM 924 O O . GLU A 1 113 ? 20.928 -12.631 -0.482 1.00 57.06 113 GLU A O 1
ATOM 929 N N . ASN A 1 114 ? 21.012 -13.910 -2.309 1.00 60.03 114 ASN A N 1
ATOM 930 C CA . ASN A 1 114 ? 21.750 -12.924 -3.110 1.00 60.03 114 ASN A CA 1
ATOM 931 C C . ASN A 1 114 ? 20.923 -11.662 -3.431 1.00 60.03 114 ASN A C 1
ATOM 933 O O . ASN A 1 114 ? 21.450 -10.544 -3.438 1.00 60.03 114 ASN A O 1
ATOM 937 N N . LEU A 1 115 ? 19.614 -11.821 -3.665 1.00 57.31 115 LEU A N 1
ATOM 938 C CA . LEU A 1 115 ? 18.691 -10.691 -3.830 1.00 57.31 115 LEU A CA 1
ATOM 939 C C . LEU A 1 115 ? 18.471 -9.975 -2.495 1.00 57.31 115 LEU A C 1
ATOM 941 O O . LEU A 1 115 ? 18.358 -8.752 -2.479 1.00 57.31 115 LEU A O 1
ATOM 945 N N . LEU A 1 116 ? 18.469 -10.727 -1.387 1.00 55.31 116 LEU A N 1
ATOM 946 C CA . LEU A 1 116 ? 18.410 -10.191 -0.028 1.00 55.31 116 LEU A CA 1
ATOM 947 C C . LEU A 1 116 ? 19.620 -9.312 0.291 1.00 55.31 116 LEU A C 1
ATOM 949 O O . LEU A 1 116 ? 19.426 -8.210 0.790 1.00 55.31 116 LEU A O 1
ATOM 953 N N . ASP A 1 117 ? 20.844 -9.730 -0.028 1.00 62.88 117 ASP A N 1
ATOM 954 C CA . ASP A 1 117 ? 22.043 -8.919 0.225 1.00 62.88 117 ASP A CA 1
ATOM 955 C C . ASP A 1 117 ? 22.091 -7.664 -0.666 1.00 62.88 117 ASP A C 1
ATOM 957 O O . ASP A 1 117 ? 22.362 -6.562 -0.187 1.00 62.88 117 ASP A O 1
ATOM 961 N N . THR A 1 118 ? 21.731 -7.789 -1.947 1.00 62.44 118 THR A N 1
ATOM 962 C CA . THR A 1 118 ? 21.714 -6.661 -2.898 1.00 62.44 118 THR A CA 1
ATOM 963 C C . THR A 1 118 ? 20.651 -5.630 -2.527 1.00 62.44 118 THR A C 1
ATOM 965 O O . THR A 1 118 ? 20.951 -4.445 -2.367 1.00 62.44 118 THR A O 1
ATOM 968 N N . ALA A 1 119 ? 19.412 -6.078 -2.323 1.00 56.47 119 ALA A N 1
ATOM 969 C CA . ALA A 1 119 ? 18.326 -5.207 -1.912 1.00 56.47 119 ALA A CA 1
ATOM 970 C C . ALA A 1 119 ? 18.584 -4.645 -0.520 1.00 56.47 119 ALA A C 1
ATOM 972 O O . ALA A 1 119 ? 18.431 -3.447 -0.337 1.00 56.47 119 ALA A O 1
ATOM 973 N N . SER A 1 120 ? 19.065 -5.449 0.434 1.00 57.88 120 SER A N 1
ATOM 974 C CA . SER A 1 120 ? 19.434 -4.939 1.754 1.00 57.88 120 SER A CA 1
ATOM 975 C C . SER A 1 120 ? 20.555 -3.919 1.674 1.00 57.88 120 SER A C 1
ATOM 977 O O . SER A 1 120 ? 20.468 -2.960 2.410 1.00 57.88 120 SER A O 1
ATOM 979 N N . LYS A 1 121 ? 21.557 -4.022 0.793 1.00 65.62 121 LYS A N 1
ATOM 980 C CA . LYS A 1 121 ? 22.589 -2.979 0.617 1.00 65.62 121 LYS A CA 1
ATOM 981 C C . LYS A 1 121 ? 22.030 -1.688 0.017 1.00 65.62 121 LYS A C 1
ATOM 983 O O . LYS A 1 121 ? 22.346 -0.604 0.507 1.00 65.62 121 LYS A O 1
ATOM 988 N N . MET A 1 122 ? 21.182 -1.788 -1.008 1.00 60.81 122 MET A N 1
ATOM 989 C CA . MET A 1 122 ? 20.550 -0.630 -1.660 1.00 60.81 122 M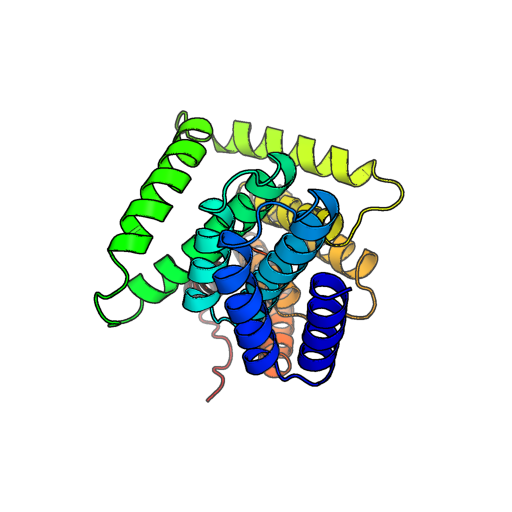ET A CA 1
ATOM 990 C C . MET A 1 122 ? 19.553 0.062 -0.728 1.00 60.81 122 MET A C 1
ATOM 992 O O . MET A 1 122 ? 19.612 1.273 -0.525 1.00 60.81 122 MET A O 1
ATOM 996 N N . ILE A 1 123 ? 18.689 -0.734 -0.099 1.00 55.00 123 ILE A N 1
ATOM 997 C CA . ILE A 1 123 ? 17.727 -0.306 0.907 1.00 55.00 123 ILE A CA 1
ATOM 998 C C . ILE A 1 123 ? 18.468 0.222 2.112 1.00 55.00 123 ILE A C 1
ATOM 1000 O O . ILE A 1 123 ? 18.122 1.291 2.553 1.00 55.00 123 ILE A O 1
ATOM 1004 N N . LYS A 1 124 ? 19.492 -0.449 2.637 1.00 51.25 124 LYS A N 1
ATOM 1005 C CA . LYS A 1 124 ? 20.264 0.035 3.785 1.00 51.25 124 LYS A CA 1
ATOM 1006 C C . LYS A 1 124 ? 20.963 1.342 3.465 1.00 51.25 124 LYS A C 1
ATOM 1008 O O . LYS A 1 124 ? 20.924 2.195 4.320 1.00 51.25 124 LYS A O 1
ATOM 1013 N N . THR A 1 125 ? 21.482 1.561 2.259 1.00 48.03 125 THR A N 1
ATOM 1014 C CA . THR A 1 125 ? 22.088 2.848 1.868 1.00 48.03 125 THR A CA 1
ATOM 1015 C C . THR A 1 125 ? 21.050 3.975 1.814 1.00 48.03 125 THR A C 1
ATOM 1017 O O . THR A 1 125 ? 21.298 5.072 2.316 1.00 48.03 125 THR A O 1
ATOM 1020 N N . GLU A 1 126 ? 19.860 3.706 1.274 1.00 44.53 126 GLU A N 1
ATOM 1021 C CA . GLU A 1 126 ? 18.794 4.712 1.171 1.00 44.53 126 GLU A CA 1
ATOM 1022 C C . GLU A 1 126 ? 18.024 4.892 2.488 1.00 44.53 126 GLU A C 1
ATOM 1024 O O . GLU A 1 126 ? 17.659 5.997 2.876 1.00 44.53 126 GLU A O 1
ATOM 1029 N N . ILE A 1 127 ? 17.881 3.817 3.252 1.00 43.41 127 ILE A N 1
ATOM 1030 C CA . ILE A 1 127 ? 17.394 3.800 4.622 1.00 43.41 127 ILE A CA 1
ATOM 1031 C C . ILE A 1 127 ? 18.418 4.449 5.542 1.00 43.41 127 ILE A C 1
ATOM 1033 O O . ILE A 1 127 ? 17.957 5.162 6.399 1.00 43.41 127 ILE A O 1
ATOM 1037 N N . GLU A 1 128 ? 19.741 4.294 5.423 1.00 38.75 128 GLU A N 1
ATOM 1038 C CA . GLU A 1 128 ? 20.738 5.011 6.249 1.00 38.75 128 GLU A CA 1
ATOM 1039 C C . GLU A 1 128 ? 20.746 6.502 5.910 1.00 38.75 128 GLU A C 1
ATOM 1041 O O . GLU A 1 128 ? 20.849 7.320 6.823 1.00 38.75 128 GLU A O 1
ATOM 1046 N N . ARG A 1 129 ? 20.527 6.868 4.637 1.00 40.81 129 ARG A N 1
ATOM 1047 C CA . ARG A 1 129 ? 20.218 8.254 4.244 1.00 40.81 129 ARG A CA 1
ATOM 1048 C C . ARG A 1 129 ? 18.949 8.783 4.919 1.00 40.81 129 ARG A C 1
ATOM 1050 O O . ARG A 1 129 ? 18.910 9.954 5.281 1.00 40.81 129 ARG A O 1
ATOM 1057 N N . LEU A 1 130 ? 17.945 7.932 5.139 1.00 36.28 130 LEU A N 1
ATOM 1058 C CA . LEU A 1 130 ? 16.689 8.276 5.822 1.00 36.28 130 LEU A CA 1
ATOM 1059 C C . LEU A 1 130 ? 16.713 8.024 7.353 1.00 36.28 130 LEU A C 1
ATOM 1061 O O . LEU A 1 130 ? 15.874 8.554 8.081 1.00 36.28 130 LEU A O 1
ATOM 1065 N N . ARG A 1 131 ? 17.665 7.238 7.884 1.00 39.06 131 ARG A N 1
ATOM 1066 C CA . ARG A 1 131 ? 17.686 6.685 9.255 1.00 39.06 131 ARG A CA 1
ATOM 1067 C C . ARG A 1 131 ? 18.766 7.292 10.144 1.00 39.06 131 ARG A C 1
ATOM 1069 O O . ARG A 1 131 ? 19.441 6.593 10.902 1.00 39.06 131 ARG A O 1
ATOM 1076 N N . ILE A 1 132 ? 18.803 8.614 10.229 1.00 43.12 132 ILE A N 1
ATOM 1077 C CA . ILE A 1 132 ? 19.317 9.253 11.446 1.00 43.12 132 ILE A CA 1
ATOM 1078 C C . ILE A 1 132 ? 18.191 9.315 12.502 1.00 43.12 132 ILE A C 1
ATOM 1080 O O . ILE A 1 132 ? 17.360 10.214 12.521 1.00 43.12 132 ILE A O 1
ATOM 1084 N N . ARG A 1 133 ? 18.168 8.235 13.304 1.00 43.28 133 ARG A N 1
ATOM 1085 C CA . ARG A 1 133 ? 17.754 8.003 14.712 1.00 43.28 133 ARG A CA 1
ATOM 1086 C C . ARG A 1 133 ? 16.466 8.614 15.302 1.00 43.28 133 ARG A C 1
ATOM 1088 O O . ARG A 1 133 ? 16.395 9.815 15.501 1.00 43.28 133 ARG A O 1
ATOM 1095 N N . ARG A 1 134 ? 15.564 7.726 15.772 1.00 42.00 134 ARG A N 1
ATOM 1096 C CA . ARG A 1 134 ? 14.750 7.695 17.032 1.00 42.00 134 ARG A CA 1
ATOM 1097 C C . ARG A 1 134 ? 13.977 8.941 17.546 1.00 42.00 134 ARG A C 1
ATOM 1099 O O . ARG A 1 134 ? 13.120 8.753 18.396 1.00 42.00 134 ARG A O 1
ATOM 1106 N N . ASN A 1 135 ? 14.150 10.127 16.964 1.00 50.97 135 ASN A N 1
ATOM 1107 C CA . ASN A 1 135 ? 13.245 11.295 16.981 1.00 50.97 135 ASN A CA 1
ATOM 1108 C C . ASN A 1 135 ? 12.416 11.362 15.673 1.00 50.97 135 ASN A C 1
ATOM 1110 O O . ASN A 1 135 ? 11.993 12.417 15.203 1.00 50.97 135 ASN A O 1
ATOM 1114 N N . GLN A 1 136 ? 12.257 10.208 15.022 1.00 63.16 136 GLN A N 1
ATOM 1115 C CA . GLN A 1 136 ? 11.924 10.103 13.604 1.00 63.16 136 GLN A CA 1
ATOM 1116 C C . GLN A 1 136 ? 10.442 10.170 13.290 1.00 63.16 136 GLN A C 1
ATOM 1118 O O . GLN A 1 136 ? 10.130 10.412 12.134 1.00 63.16 136 GLN A O 1
ATOM 1123 N N . PHE A 1 137 ? 9.544 10.002 14.262 1.00 66.88 137 PHE A N 1
ATOM 1124 C CA . PHE A 1 137 ? 8.126 10.227 13.991 1.00 66.88 137 PHE A CA 1
ATOM 1125 C C . PHE A 1 137 ? 7.872 11.694 13.676 1.00 66.88 137 PHE A C 1
ATOM 1127 O O . PHE A 1 137 ? 7.273 11.961 12.653 1.00 66.88 137 PHE A O 1
ATOM 1134 N N . VAL A 1 138 ? 8.472 12.632 14.416 1.00 76.56 138 VAL A N 1
ATOM 1135 C CA . VAL A 1 138 ? 8.354 14.072 14.120 1.00 76.56 138 VAL A CA 1
ATOM 1136 C C . VAL A 1 138 ? 8.960 14.419 12.755 1.00 76.56 138 VAL A C 1
ATOM 1138 O O . VAL A 1 138 ? 8.370 15.156 11.969 1.00 76.56 138 VAL A O 1
ATOM 1141 N N . ALA A 1 139 ? 10.140 13.876 12.434 1.00 75.62 139 ALA A N 1
ATOM 1142 C CA . ALA A 1 139 ? 10.780 14.131 11.142 1.00 75.62 139 ALA A CA 1
ATOM 1143 C C . ALA A 1 139 ? 10.012 13.494 9.970 1.00 75.62 139 ALA A C 1
ATOM 1145 O O . ALA A 1 139 ? 9.848 14.137 8.935 1.00 75.62 139 ALA A O 1
ATOM 1146 N N . ALA A 1 140 ? 9.535 12.256 10.134 1.00 76.50 140 ALA A N 1
ATOM 1147 C CA . ALA A 1 140 ? 8.738 11.548 9.139 1.00 76.50 140 ALA A CA 1
ATOM 1148 C C . ALA A 1 140 ? 7.369 12.201 8.961 1.00 76.50 140 ALA A C 1
ATOM 1150 O O . ALA A 1 140 ? 6.944 12.399 7.834 1.00 76.50 140 ALA A O 1
ATOM 1151 N N . GLU A 1 141 ? 6.716 12.596 10.049 1.00 83.62 141 GLU A N 1
ATOM 1152 C CA . GLU A 1 141 ? 5.461 13.338 10.040 1.00 83.62 141 GLU A CA 1
ATOM 1153 C C . GLU A 1 141 ? 5.624 14.660 9.297 1.00 83.62 141 GLU A C 1
ATOM 1155 O O . GLU A 1 141 ? 4.840 14.944 8.398 1.00 83.62 141 GLU A O 1
ATOM 1160 N N . ARG A 1 142 ? 6.680 15.432 9.585 1.00 85.00 142 ARG A N 1
ATOM 1161 C CA . ARG A 1 142 ? 6.977 16.666 8.847 1.00 85.00 142 ARG A CA 1
ATOM 1162 C C . ARG A 1 142 ? 7.124 16.409 7.346 1.00 85.00 142 ARG A C 1
ATOM 1164 O O . ARG A 1 142 ? 6.505 17.118 6.561 1.00 85.00 142 ARG A O 1
ATOM 1171 N N . ILE A 1 143 ? 7.905 15.398 6.954 1.00 80.88 143 ILE A N 1
ATOM 1172 C CA . ILE A 1 143 ? 8.093 15.031 5.539 1.00 80.88 143 ILE A CA 1
ATOM 1173 C C . ILE A 1 143 ? 6.767 14.587 4.914 1.00 80.88 143 ILE A C 1
ATOM 1175 O O . ILE A 1 143 ? 6.448 14.988 3.804 1.00 80.88 143 ILE A O 1
ATOM 1179 N N . LEU A 1 144 ? 5.973 13.776 5.610 1.00 82.81 144 LEU A N 1
ATOM 1180 C CA . LEU A 1 144 ? 4.690 13.293 5.107 1.00 82.81 144 LEU A CA 1
ATOM 1181 C C . LEU A 1 144 ? 3.670 14.426 4.957 1.00 82.81 144 LEU A C 1
ATOM 1183 O O . LEU A 1 144 ? 2.929 14.436 3.978 1.00 82.81 144 LEU A O 1
ATOM 1187 N N . ARG A 1 145 ? 3.652 15.396 5.879 1.00 88.88 145 ARG A N 1
ATOM 1188 C CA . ARG A 1 145 ? 2.830 16.609 5.769 1.00 88.88 145 ARG A CA 1
ATOM 1189 C C . ARG A 1 145 ? 3.275 17.480 4.592 1.00 88.88 145 ARG A C 1
ATOM 1191 O O . ARG A 1 145 ? 2.423 17.937 3.843 1.00 88.88 145 ARG A O 1
ATOM 1198 N N . GLU A 1 146 ? 4.581 17.658 4.391 1.00 83.88 146 GLU A N 1
ATOM 1199 C CA . GLU A 1 146 ? 5.138 18.383 3.237 1.00 83.88 146 GLU A CA 1
ATOM 1200 C C . GLU A 1 146 ? 4.798 17.691 1.908 1.00 83.88 146 GLU A C 1
ATOM 1202 O O . GLU A 1 146 ? 4.346 18.325 0.963 1.00 83.88 146 GLU A O 1
ATOM 1207 N N . VAL A 1 147 ? 4.949 16.370 1.837 1.00 81.75 147 VAL A N 1
ATOM 1208 C CA . VAL A 1 147 ? 4.582 15.592 0.648 1.00 81.75 147 VAL A CA 1
ATOM 1209 C C . VAL A 1 147 ? 3.074 15.666 0.384 1.00 81.75 147 VAL A C 1
ATOM 1211 O O . VAL A 1 147 ? 2.663 15.816 -0.764 1.00 81.75 147 VAL A O 1
ATOM 1214 N N . SER A 1 148 ? 2.246 15.605 1.431 1.00 86.00 148 SER A N 1
ATOM 1215 C CA . SER A 1 148 ? 0.788 15.730 1.296 1.00 86.00 148 SER A CA 1
ATOM 1216 C C . SER A 1 148 ? 0.393 17.113 0.777 1.00 86.00 148 SER A C 1
ATOM 1218 O O . SER A 1 148 ? -0.390 17.197 -0.164 1.00 86.00 148 SER A O 1
ATOM 1220 N N . SER A 1 149 ? 0.997 18.190 1.295 1.00 89.25 149 SER A N 1
ATOM 1221 C CA . SER A 1 149 ? 0.711 19.544 0.807 1.00 89.25 149 SER A CA 1
ATOM 1222 C C . SER A 1 149 ? 1.151 19.744 -0.644 1.00 89.25 149 SER A C 1
ATOM 1224 O O . SER A 1 149 ? 0.439 20.384 -1.415 1.00 89.25 149 SER A O 1
ATOM 1226 N N . ILE A 1 150 ? 2.266 19.137 -1.069 1.00 86.88 150 ILE A N 1
ATOM 1227 C CA . ILE A 1 150 ? 2.656 19.119 -2.486 1.00 86.88 150 ILE A CA 1
ATOM 1228 C C . ILE A 1 150 ? 1.550 18.467 -3.325 1.00 86.88 150 ILE A C 1
ATOM 1230 O O . ILE A 1 150 ? 1.105 19.068 -4.304 1.00 86.88 150 ILE A O 1
ATOM 1234 N N . TYR A 1 151 ? 1.052 17.290 -2.933 1.00 89.19 151 TYR A N 1
ATOM 1235 C CA . TYR A 1 151 ? -0.019 16.609 -3.668 1.00 89.19 151 TYR A CA 1
ATOM 1236 C C . TYR A 1 151 ? -1.330 17.405 -3.724 1.00 89.19 151 TYR A C 1
ATOM 1238 O O . TYR A 1 151 ? -2.001 17.386 -4.756 1.00 89.19 151 TYR A O 1
ATOM 1246 N N . GLU A 1 152 ? -1.690 18.128 -2.662 1.00 91.38 152 GLU A N 1
ATOM 1247 C CA . GLU A 1 152 ? -2.870 19.006 -2.629 1.00 91.38 152 GLU A CA 1
ATOM 1248 C C . GLU A 1 152 ? -2.789 20.158 -3.640 1.00 91.38 152 GLU A C 1
ATOM 1250 O O . GLU A 1 152 ? -3.821 20.611 -4.137 1.00 91.38 152 GLU A O 1
ATOM 1255 N N . THR A 1 153 ? -1.576 20.612 -3.972 1.00 93.31 153 THR A N 1
ATOM 1256 C CA . THR A 1 153 ? -1.353 21.708 -4.932 1.00 93.31 153 THR A CA 1
ATOM 1257 C C . THR A 1 153 ? -1.311 21.260 -6.394 1.00 93.31 153 THR A C 1
ATOM 1259 O O . THR A 1 153 ? -1.329 22.104 -7.292 1.00 93.31 153 THR A O 1
ATOM 1262 N N . LEU A 1 154 ? -1.267 19.951 -6.668 1.00 89.31 154 LEU A N 1
ATOM 1263 C CA . LEU A 1 154 ? -1.250 19.440 -8.039 1.00 89.31 154 LEU A CA 1
ATOM 1264 C C . LEU A 1 154 ? -2.619 19.631 -8.702 1.00 89.31 154 LEU A C 1
ATOM 1266 O O . LEU A 1 154 ? -3.625 19.089 -8.244 1.00 89.31 154 LEU A O 1
ATOM 1270 N N . ALA A 1 155 ? -2.648 20.355 -9.824 1.00 89.50 155 ALA A N 1
ATOM 1271 C CA . ALA A 1 155 ? -3.874 20.583 -10.592 1.00 89.50 155 ALA A CA 1
ATOM 1272 C C . ALA A 1 155 ? -4.430 19.283 -11.201 1.00 89.50 155 ALA A C 1
ATOM 1274 O O . ALA A 1 155 ? -5.625 19.009 -11.116 1.00 89.50 155 ALA A O 1
ATOM 1275 N N . GLU A 1 156 ? -3.550 18.462 -11.779 1.00 88.88 156 GLU A N 1
ATOM 1276 C CA . GLU A 1 156 ? -3.897 17.198 -12.433 1.00 88.88 156 GLU A CA 1
ATOM 1277 C C . GLU A 1 156 ? -2.905 16.102 -12.009 1.00 88.88 156 GLU A C 1
ATOM 1279 O O . GLU A 1 156 ? -1.985 15.781 -12.762 1.00 88.88 156 GLU A O 1
ATOM 1284 N N . PRO A 1 157 ? -3.043 15.536 -10.792 1.00 87.62 157 PRO A N 1
ATOM 1285 C CA . PRO A 1 157 ? -2.146 14.484 -10.329 1.00 87.62 157 PRO A CA 1
ATOM 1286 C C . PRO A 1 157 ? -2.293 13.243 -11.213 1.00 87.62 157 PRO A C 1
ATOM 1288 O O . PRO A 1 157 ? -3.420 12.821 -11.529 1.00 87.62 157 PRO A O 1
ATOM 1291 N N . ASP A 1 158 ? -1.168 12.638 -11.591 1.00 84.81 158 ASP A N 1
ATOM 1292 C CA . ASP A 1 158 ? -1.169 11.388 -12.344 1.00 84.81 158 ASP A CA 1
ATOM 1293 C C . ASP A 1 158 ? -1.508 10.182 -11.440 1.00 84.81 158 ASP A C 1
ATOM 1295 O O . ASP A 1 158 ? -1.796 10.315 -10.249 1.00 84.81 158 ASP A O 1
ATOM 1299 N N . ILE A 1 159 ? -1.528 8.966 -11.995 1.00 81.50 159 ILE A N 1
ATOM 1300 C CA . ILE A 1 159 ? -1.862 7.759 -11.217 1.00 81.50 159 ILE A CA 1
ATOM 1301 C C . ILE A 1 159 ? -0.855 7.521 -10.079 1.00 81.50 159 ILE A C 1
ATOM 1303 O O . ILE A 1 159 ? -1.243 7.048 -9.015 1.00 81.50 159 ILE A O 1
ATOM 1307 N N . ILE A 1 160 ? 0.430 7.811 -10.286 1.00 77.00 160 ILE A N 1
ATOM 1308 C CA . ILE A 1 160 ? 1.462 7.648 -9.259 1.00 77.00 160 ILE A CA 1
ATOM 1309 C C . ILE A 1 160 ? 1.270 8.683 -8.154 1.00 77.00 160 ILE A C 1
ATOM 1311 O O . ILE A 1 160 ? 1.305 8.309 -6.983 1.00 77.00 160 ILE A O 1
ATOM 1315 N N . ASP A 1 161 ? 0.997 9.937 -8.512 1.00 83.94 161 ASP A N 1
ATOM 1316 C CA . ASP A 1 161 ? 0.756 11.016 -7.554 1.00 83.94 161 ASP A CA 1
ATOM 1317 C C . ASP A 1 161 ? -0.459 10.719 -6.671 1.00 83.94 161 ASP A C 1
ATOM 1319 O O . ASP A 1 161 ? -0.385 10.814 -5.448 1.00 83.94 161 ASP A O 1
ATOM 1323 N N . ARG A 1 162 ? -1.567 10.272 -7.273 1.00 88.94 162 ARG A N 1
ATOM 1324 C CA . ARG A 1 162 ? -2.800 9.908 -6.552 1.00 88.94 162 ARG A CA 1
ATOM 1325 C C . ARG A 1 162 ? -2.569 8.791 -5.538 1.00 88.94 162 ARG A C 1
ATOM 1327 O O . ARG A 1 162 ? -2.996 8.899 -4.388 1.00 88.94 162 ARG A O 1
ATOM 1334 N N . LEU A 1 163 ? -1.876 7.725 -5.946 1.00 85.06 163 LEU A N 1
ATOM 1335 C CA . LEU A 1 163 ? -1.546 6.610 -5.053 1.00 85.06 163 LEU A CA 1
ATOM 1336 C C . LEU A 1 163 ? -0.551 7.037 -3.967 1.00 85.06 163 LEU A C 1
ATOM 1338 O O . LEU A 1 163 ? -0.685 6.617 -2.817 1.00 85.06 163 LEU A O 1
ATOM 1342 N N . GLY A 1 164 ? 0.424 7.882 -4.315 1.00 84.25 164 GLY A N 1
ATOM 1343 C CA . GLY A 1 164 ? 1.368 8.478 -3.373 1.00 84.25 164 GLY A CA 1
ATOM 1344 C C . GLY A 1 164 ? 0.667 9.322 -2.311 1.00 84.25 164 GLY A C 1
ATOM 1345 O O . GLY A 1 164 ? 0.977 9.196 -1.128 1.00 84.25 164 GLY A O 1
ATOM 1346 N N . HIS A 1 165 ? -0.342 10.093 -2.711 1.00 90.69 165 HIS A N 1
ATOM 1347 C CA . HIS A 1 165 ? -1.130 10.929 -1.816 1.00 90.69 165 HIS A CA 1
ATOM 1348 C C . HIS A 1 165 ? -1.943 10.102 -0.814 1.00 90.69 165 HIS A C 1
ATOM 1350 O O . HIS A 1 165 ? -1.849 10.330 0.392 1.00 90.69 165 HIS A O 1
ATOM 1356 N N . ILE A 1 166 ? -2.663 9.076 -1.283 1.00 91.12 166 ILE A N 1
ATOM 1357 C CA . ILE A 1 166 ? -3.374 8.137 -0.398 1.00 91.12 166 ILE A CA 1
ATOM 1358 C C . ILE A 1 166 ? -2.383 7.492 0.581 1.00 91.12 166 ILE A C 1
ATOM 1360 O O . ILE A 1 166 ? -2.620 7.472 1.789 1.00 91.12 166 ILE A O 1
ATOM 1364 N N . ARG A 1 167 ? -1.234 7.020 0.081 1.00 86.88 167 ARG A N 1
ATOM 1365 C CA . ARG A 1 167 ? -0.192 6.390 0.902 1.00 86.88 167 ARG A CA 1
ATOM 1366 C C . ARG A 1 167 ? 0.375 7.338 1.961 1.00 86.88 167 ARG A C 1
ATOM 1368 O O . ARG A 1 167 ? 0.642 6.884 3.072 1.00 86.88 167 ARG A O 1
ATOM 1375 N N . ALA A 1 168 ? 0.554 8.620 1.645 1.00 87.00 168 ALA A N 1
ATOM 1376 C CA . ALA A 1 168 ? 1.046 9.612 2.596 1.00 87.00 168 ALA A CA 1
ATOM 1377 C C . ALA A 1 168 ? 0.089 9.760 3.789 1.00 87.00 168 ALA A C 1
ATOM 1379 O O . ALA A 1 168 ? 0.533 9.688 4.935 1.00 87.00 168 ALA A O 1
ATOM 1380 N N . TYR A 1 169 ? -1.221 9.834 3.535 1.00 92.94 169 TYR A N 1
ATOM 1381 C CA . TYR A 1 169 ? -2.238 9.863 4.590 1.00 92.94 169 TYR A CA 1
ATOM 1382 C C . TYR A 1 169 ? -2.299 8.569 5.402 1.00 92.94 169 TYR A C 1
ATOM 1384 O O . TYR A 1 169 ? -2.364 8.620 6.627 1.00 92.94 169 TYR A O 1
ATOM 1392 N N . MET A 1 170 ? -2.205 7.405 4.752 1.00 89.25 170 MET A N 1
ATOM 1393 C CA . MET A 1 170 ? -2.114 6.127 5.468 1.00 89.25 170 MET A CA 1
ATOM 1394 C C . MET A 1 170 ? -0.875 6.075 6.376 1.00 89.25 170 MET A C 1
ATOM 1396 O O . MET A 1 170 ? -0.930 5.558 7.489 1.00 89.25 170 MET A O 1
ATOM 1400 N N . ALA A 1 171 ? 0.260 6.602 5.911 1.00 85.75 171 ALA A N 1
ATOM 1401 C CA . ALA A 1 171 ? 1.485 6.657 6.697 1.00 85.75 171 ALA A CA 1
ATOM 1402 C C . ALA A 1 171 ? 1.364 7.633 7.877 1.00 85.75 171 ALA A C 1
ATOM 1404 O O . ALA A 1 171 ? 1.754 7.254 8.979 1.00 85.75 171 ALA A O 1
ATOM 1405 N N . LEU A 1 172 ? 0.783 8.825 7.670 1.00 87.25 172 LEU A N 1
ATOM 1406 C CA . LEU A 1 172 ? 0.470 9.786 8.737 1.00 87.25 172 LEU A CA 1
ATOM 1407 C C . LEU A 1 172 ? -0.404 9.133 9.807 1.00 87.25 172 LEU A C 1
ATOM 1409 O O . LEU A 1 172 ? -0.012 9.086 10.967 1.00 87.25 172 LEU A O 1
ATOM 1413 N N . ALA A 1 173 ? -1.512 8.510 9.405 1.00 91.56 173 ALA A N 1
ATOM 1414 C CA . ALA A 1 173 ? -2.437 7.852 10.321 1.00 91.56 173 ALA A CA 1
ATOM 1415 C C . ALA A 1 173 ? -1.762 6.814 11.235 1.00 91.56 173 ALA A C 1
ATOM 1417 O O . ALA A 1 173 ? -2.125 6.674 12.399 1.00 91.56 173 ALA A O 1
ATOM 1418 N N . ARG A 1 174 ? -0.758 6.090 10.724 1.00 88.25 174 ARG A N 1
ATOM 1419 C CA . ARG A 1 174 ? -0.030 5.061 11.487 1.00 88.25 174 ARG A CA 1
ATOM 1420 C C . ARG A 1 174 ? 0.986 5.617 12.478 1.00 88.25 174 ARG A C 1
ATOM 1422 O O . ARG A 1 174 ? 1.347 4.895 13.405 1.00 88.25 174 ARG A O 1
ATOM 1429 N N . ILE A 1 175 ? 1.502 6.823 12.251 1.00 85.06 175 ILE A N 1
ATOM 1430 C CA . ILE A 1 175 ? 2.533 7.427 13.108 1.00 85.06 175 ILE A CA 1
ATOM 1431 C C . ILE A 1 175 ? 1.989 8.515 14.033 1.00 85.06 175 ILE A C 1
ATOM 1433 O O . ILE A 1 175 ? 2.675 8.894 14.981 1.00 85.06 175 ILE A O 1
ATOM 1437 N N . SER A 1 176 ? 0.793 9.023 13.746 1.00 87.44 176 SER A N 1
ATOM 1438 C CA . SER A 1 176 ? 0.139 10.064 14.526 1.00 87.44 176 SER A CA 1
ATOM 1439 C C . SER A 1 176 ? -0.505 9.518 15.809 1.00 87.44 176 SER A C 1
ATOM 1441 O O . SER A 1 176 ? -0.794 8.320 15.903 1.00 87.44 176 SER A O 1
ATOM 1443 N N . PRO A 1 177 ? -0.758 10.392 16.801 1.00 91.06 177 PRO A N 1
ATOM 1444 C CA . PRO A 1 177 ? -1.587 10.070 17.962 1.00 91.06 177 PRO A CA 1
ATOM 1445 C C . PRO A 1 177 ? -2.989 9.588 17.561 1.00 91.06 177 PRO A C 1
ATOM 1447 O O . PRO A 1 177 ? -3.474 9.905 16.472 1.00 91.06 177 PRO A O 1
ATOM 1450 N N . LEU A 1 178 ? -3.652 8.838 18.447 1.00 90.31 178 LEU A N 1
ATOM 1451 C CA . LEU A 1 178 ? -4.952 8.209 18.167 1.00 90.31 178 LEU A CA 1
ATOM 1452 C C . LEU A 1 178 ? -6.028 9.227 17.774 1.00 90.31 178 LEU A C 1
ATOM 1454 O O . LEU A 1 178 ? -6.847 8.946 16.903 1.00 90.31 178 LEU A O 1
ATOM 1458 N N . GLU A 1 179 ? -5.981 10.410 18.380 1.00 90.50 179 GLU A N 1
ATOM 1459 C CA . GLU A 1 179 ? -6.923 11.509 18.182 1.00 90.50 179 GLU A CA 1
ATOM 1460 C C . GLU A 1 179 ? -6.856 12.085 16.759 1.00 90.50 179 GLU A C 1
ATOM 1462 O O . GLU A 1 179 ? -7.862 12.545 16.224 1.00 90.50 179 GLU A O 1
ATOM 1467 N N . GLU A 1 180 ? -5.680 12.040 16.123 1.00 94.44 180 GLU A N 1
ATOM 1468 C CA . GLU A 1 180 ? -5.493 12.483 14.736 1.00 94.44 180 GLU A CA 1
ATOM 1469 C C . GLU A 1 180 ? -5.579 11.328 13.731 1.00 94.44 180 GLU A C 1
ATOM 1471 O O . GLU A 1 180 ? -5.975 11.532 12.580 1.00 94.44 180 GLU A O 1
ATOM 1476 N N . ALA A 1 181 ? -5.210 10.112 14.150 1.00 93.94 181 ALA A N 1
ATOM 1477 C CA . ALA A 1 181 ? -5.106 8.944 13.282 1.00 93.94 181 ALA A CA 1
ATOM 1478 C C . ALA A 1 181 ? -6.407 8.660 12.517 1.00 93.94 181 ALA A C 1
ATOM 1480 O O . ALA A 1 181 ? -6.362 8.389 11.315 1.00 93.94 181 ALA A O 1
ATOM 1481 N N . GLU A 1 182 ? -7.566 8.772 13.179 1.00 97.00 182 GLU A N 1
ATOM 1482 C CA . GLU A 1 182 ? -8.863 8.562 12.526 1.00 97.00 182 GLU A CA 1
ATOM 1483 C C . GLU A 1 182 ? -9.087 9.550 11.374 1.00 97.00 182 GLU A C 1
ATOM 1485 O O . GLU A 1 182 ? -9.460 9.139 10.274 1.00 97.00 182 GLU A O 1
ATOM 1490 N N . SER A 1 183 ? -8.789 10.835 11.585 1.00 97.62 183 SER A N 1
ATOM 1491 C CA . SER A 1 183 ? -8.929 11.868 10.553 1.00 97.62 183 SER A CA 1
ATOM 1492 C C . SER A 1 183 ? -8.068 11.555 9.327 1.00 97.62 183 SER A C 1
ATOM 1494 O O . SER A 1 183 ? -8.544 11.629 8.192 1.00 97.62 183 SER A O 1
ATOM 1496 N N . TYR A 1 184 ? -6.821 11.114 9.522 1.00 96.94 184 TYR A N 1
ATOM 1497 C CA . TYR A 1 184 ? -5.954 10.735 8.404 1.00 96.94 184 TYR A CA 1
ATOM 1498 C C . TYR A 1 184 ? -6.457 9.504 7.641 1.00 96.94 184 TYR A C 1
ATOM 1500 O O . TYR A 1 184 ? -6.395 9.495 6.409 1.00 96.94 184 TYR A O 1
ATOM 1508 N N . TRP A 1 185 ? -7.009 8.496 8.323 1.00 97.00 185 TRP A N 1
ATOM 1509 C CA . TRP A 1 185 ? -7.635 7.356 7.649 1.00 97.00 185 TRP A CA 1
ATOM 1510 C C . TRP A 1 185 ? -8.867 7.762 6.836 1.00 97.00 185 TRP A C 1
ATOM 1512 O O . TRP A 1 185 ? -9.024 7.335 5.690 1.00 97.00 185 TRP A O 1
ATOM 1522 N N . LEU A 1 186 ? -9.725 8.618 7.394 1.00 97.31 186 LEU A N 1
ATOM 1523 C CA . LEU A 1 186 ? -10.901 9.137 6.694 1.00 97.31 186 LEU A CA 1
ATOM 1524 C C . LEU A 1 186 ? -10.510 9.988 5.479 1.00 97.31 186 LEU A C 1
ATOM 1526 O O . LEU A 1 186 ? -11.137 9.872 4.423 1.00 97.31 186 LEU A O 1
ATOM 1530 N N . ASN A 1 187 ? -9.439 10.778 5.586 1.00 97.31 187 ASN A N 1
ATOM 1531 C CA . ASN A 1 187 ? -8.877 11.523 4.461 1.00 97.31 187 ASN A CA 1
ATOM 1532 C C . ASN A 1 187 ? -8.340 10.586 3.371 1.00 97.31 187 ASN A C 1
ATOM 1534 O O . ASN A 1 187 ? -8.644 10.797 2.198 1.00 97.31 187 ASN A O 1
ATOM 1538 N N . ALA A 1 188 ? -7.640 9.504 3.733 1.00 94.81 188 ALA A N 1
ATOM 1539 C CA . ALA A 1 188 ? -7.199 8.494 2.769 1.00 94.81 188 ALA A CA 1
ATOM 1540 C C . ALA A 1 188 ? -8.384 7.861 2.007 1.00 94.81 188 ALA A C 1
ATOM 1542 O O . ALA A 1 188 ? -8.319 7.721 0.784 1.00 94.81 188 ALA A O 1
ATOM 1543 N N . LEU A 1 189 ? -9.494 7.545 2.692 1.00 95.31 189 LEU A N 1
ATOM 1544 C CA . LEU A 1 189 ? -10.722 7.052 2.045 1.00 95.31 189 LEU A CA 1
ATOM 1545 C C . LEU A 1 189 ? -11.369 8.103 1.136 1.00 95.31 189 LEU A C 1
ATOM 1547 O O . LEU A 1 189 ? -11.828 7.781 0.040 1.00 95.31 189 LEU A O 1
ATOM 1551 N N . SER A 1 190 ? -11.409 9.359 1.585 1.00 95.81 190 SER A N 1
ATOM 1552 C CA . SER A 1 190 ? -11.941 10.476 0.801 1.00 95.81 190 SER A CA 1
ATOM 1553 C C . SER A 1 190 ? -11.156 10.668 -0.499 1.00 95.81 190 SER A C 1
ATOM 1555 O O . SER A 1 190 ? -11.748 10.777 -1.573 1.00 95.81 190 SER A O 1
ATOM 1557 N N . LEU A 1 191 ? -9.822 10.610 -0.423 1.00 93.94 191 LEU A N 1
ATOM 1558 C CA . LEU A 1 191 ? -8.943 10.645 -1.591 1.00 93.94 191 LEU A CA 1
ATOM 1559 C C . LEU A 1 191 ? -9.150 9.434 -2.503 1.00 93.94 191 LEU A C 1
ATOM 1561 O O . LEU A 1 191 ? -9.199 9.609 -3.717 1.00 93.94 191 LEU A O 1
ATOM 1565 N N . GLY A 1 192 ? -9.333 8.234 -1.943 1.00 91.44 192 GLY A N 1
ATOM 1566 C CA . GLY A 1 192 ? -9.687 7.033 -2.706 1.00 91.44 192 GLY A CA 1
ATOM 1567 C C . GLY A 1 192 ? -10.932 7.246 -3.570 1.00 91.44 192 GLY A C 1
ATOM 1568 O O . GLY A 1 192 ? -10.864 7.084 -4.787 1.00 91.44 192 GLY A O 1
ATOM 1569 N N . ARG A 1 193 ? -12.030 7.724 -2.967 1.00 93.00 193 ARG A N 1
ATOM 1570 C CA . ARG A 1 193 ? -13.278 8.048 -3.686 1.00 93.00 193 ARG A CA 1
ATOM 1571 C C . ARG A 1 193 ? -13.101 9.168 -4.711 1.00 93.00 193 ARG A C 1
ATOM 1573 O O . ARG A 1 193 ? -13.647 9.096 -5.805 1.00 93.00 193 ARG A O 1
ATOM 1580 N N . LYS A 1 194 ? -12.320 10.202 -4.379 1.00 92.38 194 LYS A N 1
ATOM 1581 C CA . LYS A 1 194 ? -12.037 11.324 -5.288 1.00 92.38 194 LYS A CA 1
ATOM 1582 C C . LYS A 1 194 ? -11.255 10.875 -6.523 1.00 92.38 194 LYS A C 1
ATOM 1584 O O . LYS A 1 194 ? -11.546 11.319 -7.630 1.00 92.38 194 LYS A O 1
ATOM 1589 N N . TYR A 1 195 ? -10.230 10.048 -6.335 1.00 90.38 195 TYR A N 1
ATOM 1590 C CA . TYR A 1 195 ? -9.309 9.656 -7.401 1.00 90.38 195 TYR A CA 1
ATOM 1591 C C . TYR A 1 195 ? -9.796 8.470 -8.226 1.00 90.38 195 TYR A C 1
ATOM 1593 O O . TYR A 1 195 ? -9.462 8.399 -9.412 1.00 90.38 195 TYR A O 1
ATOM 1601 N N . TYR A 1 196 ? -10.584 7.585 -7.615 1.00 87.38 196 TYR A N 1
ATOM 1602 C CA . TYR A 1 196 ? -11.065 6.345 -8.210 1.00 87.38 196 TYR A CA 1
ATOM 1603 C C . TYR A 1 196 ? -12.542 6.104 -7.839 1.00 87.38 196 TYR A C 1
ATOM 1605 O O . TYR A 1 196 ? -12.857 5.142 -7.143 1.00 87.38 196 TYR A O 1
ATOM 1613 N N . PRO A 1 197 ? -13.480 6.952 -8.308 1.00 84.69 197 PRO A N 1
ATOM 1614 C CA . PRO A 1 197 ? -14.897 6.879 -7.919 1.00 84.69 197 PRO A CA 1
ATOM 1615 C C . PRO A 1 197 ? -15.611 5.592 -8.365 1.00 84.69 197 PRO A C 1
ATOM 1617 O O . PRO A 1 197 ? -16.723 5.325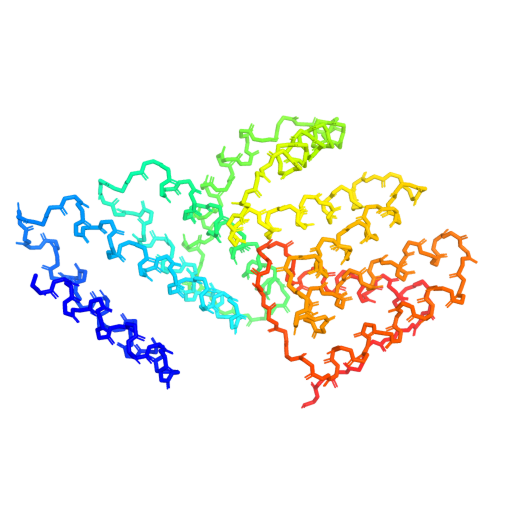 -7.932 1.00 84.69 197 PRO A O 1
ATOM 1620 N N . LEU A 1 198 ? -14.993 4.801 -9.247 1.00 82.62 198 LEU A N 1
ATOM 1621 C CA . LEU A 1 198 ? -15.516 3.512 -9.710 1.00 82.62 198 LEU A CA 1
ATOM 1622 C C . LEU A 1 198 ? -14.853 2.313 -9.006 1.00 82.62 198 LEU A C 1
ATOM 1624 O O . LEU A 1 198 ? -15.205 1.174 -9.292 1.00 82.62 198 LEU A O 1
ATOM 1628 N N . GLU A 1 199 ? -13.895 2.554 -8.106 1.00 76.81 199 GLU A N 1
ATOM 1629 C CA . GLU A 1 199 ? -13.104 1.527 -7.413 1.00 76.81 199 GLU A CA 1
ATOM 1630 C C . GLU A 1 199 ? -13.305 1.600 -5.886 1.00 76.81 199 GLU A C 1
ATOM 1632 O O . GLU A 1 199 ? -12.355 1.564 -5.104 1.00 76.81 199 GLU A O 1
ATOM 1637 N N . GLU A 1 200 ? -14.557 1.718 -5.434 1.00 66.94 200 GLU A N 1
ATOM 1638 C CA . GLU A 1 200 ? -14.881 1.907 -4.008 1.00 66.94 200 GLU A CA 1
ATOM 1639 C C . GLU A 1 200 ? -14.634 0.659 -3.132 1.00 66.94 200 GLU A C 1
ATOM 1641 O O . GLU A 1 200 ? -14.585 0.762 -1.905 1.00 66.94 200 GLU A O 1
ATOM 1646 N N . GLU A 1 201 ? -14.422 -0.515 -3.740 1.00 76.38 201 GLU A N 1
ATOM 1647 C CA . GLU A 1 201 ? -14.311 -1.816 -3.053 1.00 76.38 201 GLU A CA 1
ATOM 1648 C C . GLU A 1 201 ? -13.008 -2.565 -3.379 1.00 76.38 201 GLU A C 1
ATOM 1650 O O . GLU A 1 201 ? -12.979 -3.774 -3.628 1.00 76.38 201 GLU A O 1
ATOM 1655 N N . VAL A 1 202 ? -11.893 -1.835 -3.378 1.00 83.06 202 VAL A N 1
ATOM 1656 C CA . VAL A 1 202 ? -10.555 -2.414 -3.569 1.00 83.06 202 VAL A CA 1
ATOM 1657 C C . VAL A 1 202 ? -9.907 -2.837 -2.252 1.00 83.06 202 VAL A C 1
ATOM 1659 O O . VAL A 1 202 ? -10.207 -2.321 -1.177 1.00 83.06 202 VAL A O 1
ATOM 1662 N N . PHE A 1 203 ? -8.939 -3.751 -2.335 1.00 84.88 203 PHE A N 1
ATOM 1663 C CA . PHE A 1 203 ? -8.250 -4.316 -1.170 1.00 84.88 203 PHE A CA 1
ATOM 1664 C C . PHE A 1 203 ? -7.622 -3.260 -0.239 1.00 84.88 203 PHE A C 1
ATOM 1666 O O . PHE A 1 203 ? -7.665 -3.393 0.980 1.00 84.88 203 PHE A O 1
ATOM 1673 N N . THR A 1 204 ? -7.098 -2.159 -0.785 1.00 87.50 204 THR A N 1
ATOM 1674 C CA . THR A 1 204 ? -6.586 -1.041 0.025 1.00 87.50 204 THR A CA 1
ATOM 1675 C C . THR A 1 204 ? -7.670 -0.402 0.897 1.00 87.50 204 THR A C 1
ATOM 1677 O O . THR A 1 204 ? -7.393 -0.057 2.044 1.00 87.50 204 THR A O 1
ATOM 1680 N N . VAL A 1 205 ? -8.902 -0.272 0.394 1.00 91.69 205 VAL A N 1
ATOM 1681 C CA . VAL A 1 205 ? -10.030 0.259 1.173 1.00 91.69 205 VAL A CA 1
ATOM 1682 C C . VAL A 1 205 ? -10.311 -0.660 2.359 1.00 91.69 205 VAL A C 1
ATOM 1684 O O . VAL A 1 205 ? -10.444 -0.171 3.479 1.00 91.69 205 VAL A O 1
ATOM 1687 N N . ALA A 1 206 ? -10.289 -1.982 2.155 1.00 92.56 206 ALA A N 1
ATOM 1688 C CA . ALA A 1 206 ? -10.409 -2.942 3.251 1.00 92.56 206 ALA A CA 1
ATOM 1689 C C . ALA A 1 206 ? -9.318 -2.733 4.314 1.00 92.56 206 ALA A C 1
ATOM 1691 O O . ALA A 1 206 ? -9.642 -2.612 5.491 1.00 92.56 206 ALA A O 1
ATOM 1692 N N . ILE A 1 207 ? -8.046 -2.597 3.913 1.00 92.12 207 ILE A N 1
ATOM 1693 C CA . ILE A 1 207 ? -6.937 -2.321 4.847 1.00 92.12 207 ILE A CA 1
ATOM 1694 C C . ILE A 1 207 ? -7.194 -1.042 5.653 1.00 92.12 207 ILE A C 1
ATOM 1696 O O . ILE A 1 207 ? -7.047 -1.059 6.875 1.00 92.12 207 ILE A O 1
ATOM 1700 N N . ILE A 1 208 ? -7.600 0.057 5.006 1.00 94.81 208 ILE A N 1
ATOM 1701 C CA . ILE A 1 208 ? -7.891 1.318 5.708 1.00 94.81 208 ILE A CA 1
ATOM 1702 C C . ILE A 1 208 ? -9.031 1.125 6.720 1.00 94.81 208 ILE A C 1
ATOM 1704 O O . ILE A 1 208 ? -8.926 1.588 7.854 1.00 94.81 208 ILE A O 1
ATOM 1708 N N . HIS A 1 209 ? -10.086 0.390 6.359 1.00 96.69 209 HIS A N 1
ATOM 1709 C CA . HIS A 1 209 ? -11.181 0.079 7.279 1.00 96.69 209 HIS A CA 1
ATOM 1710 C C . HIS A 1 209 ? -10.759 -0.815 8.456 1.00 96.69 209 HIS A C 1
ATOM 1712 O O . HIS A 1 209 ? -11.246 -0.610 9.567 1.00 96.69 209 HIS A O 1
ATOM 1718 N N . LEU A 1 210 ? -9.815 -1.744 8.272 1.00 96.62 210 LEU A N 1
ATOM 1719 C CA . LEU A 1 210 ? -9.246 -2.511 9.387 1.00 96.62 210 LEU A CA 1
ATOM 1720 C C . LEU A 1 210 ? -8.478 -1.605 10.358 1.00 96.62 210 LEU A C 1
ATOM 1722 O O . LEU A 1 210 ? -8.635 -1.729 11.570 1.00 96.62 210 LEU A O 1
ATOM 1726 N N . PHE A 1 211 ? -7.691 -0.651 9.860 1.00 96.19 211 PHE A N 1
ATOM 1727 C CA . PHE A 1 211 ? -7.020 0.299 10.749 1.00 96.19 211 PHE A CA 1
ATOM 1728 C C . PHE A 1 211 ? -7.991 1.283 11.415 1.00 96.19 211 PHE A C 1
ATOM 1730 O O . PHE A 1 211 ? -7.809 1.573 12.594 1.00 96.19 211 PHE A O 1
ATOM 1737 N N . LEU A 1 212 ? -9.058 1.717 10.734 1.00 97.62 212 LEU A N 1
ATOM 1738 C CA . LEU A 1 212 ? -10.148 2.469 11.369 1.00 97.62 212 LEU A CA 1
ATOM 1739 C C . LEU A 1 212 ? -10.813 1.669 12.491 1.00 97.62 212 LEU A C 1
ATOM 1741 O O . LEU A 1 212 ? -11.059 2.220 13.560 1.00 97.62 212 LEU A O 1
ATOM 1745 N N . CYS A 1 213 ? -11.062 0.372 12.275 1.00 98.19 213 CYS A N 1
ATOM 1746 C CA . CYS A 1 213 ? -11.561 -0.519 13.319 1.00 98.19 213 CYS A CA 1
ATOM 1747 C C . CYS A 1 213 ? -10.637 -0.491 14.541 1.00 98.19 213 CYS A C 1
ATOM 1749 O O . CYS A 1 213 ? -11.110 -0.301 15.657 1.00 98.19 213 CYS A O 1
ATOM 1751 N N . ILE A 1 214 ? -9.325 -0.640 14.343 1.00 97.75 214 ILE A N 1
ATOM 1752 C CA . ILE A 1 214 ? -8.343 -0.595 15.435 1.00 97.75 214 ILE A CA 1
ATOM 1753 C C . ILE A 1 214 ? -8.393 0.750 16.160 1.00 97.75 214 ILE A C 1
ATOM 1755 O O . ILE A 1 214 ? -8.504 0.765 17.384 1.00 97.75 214 ILE A O 1
ATOM 1759 N N . THR A 1 215 ? -8.335 1.865 15.426 1.00 97.56 215 THR A N 1
ATOM 1760 C CA . THR A 1 215 ? -8.359 3.212 16.012 1.00 97.56 215 THR A CA 1
ATOM 1761 C C . THR A 1 215 ? -9.618 3.427 16.854 1.00 97.56 215 THR A C 1
ATOM 1763 O O . THR A 1 215 ? -9.513 3.868 17.995 1.00 97.56 215 THR A O 1
ATOM 1766 N N . ARG A 1 216 ? -10.794 3.035 16.355 1.00 97.75 216 ARG A N 1
ATOM 1767 C CA . ARG A 1 216 ? -12.071 3.185 17.072 1.00 97.75 216 ARG A CA 1
ATOM 1768 C C . ARG A 1 216 ? -12.185 2.295 18.299 1.00 97.75 216 ARG A C 1
ATOM 1770 O O . ARG A 1 216 ? -12.583 2.778 19.353 1.00 97.75 216 ARG A O 1
ATOM 1777 N N . LEU A 1 217 ? -11.741 1.039 18.210 1.00 97.81 217 LEU A N 1
ATOM 1778 C CA . LEU A 1 217 ? -11.657 0.154 19.376 1.00 97.81 217 LEU A CA 1
ATOM 1779 C C . LEU A 1 217 ? -10.767 0.760 20.472 1.00 97.81 217 LEU A C 1
ATOM 1781 O O . LEU A 1 217 ? -11.125 0.720 21.645 1.00 97.81 217 LEU A O 1
ATOM 1785 N N . GLN A 1 218 ? -9.637 1.367 20.098 1.00 96.81 218 GLN A N 1
ATOM 1786 C CA . GLN A 1 218 ? -8.744 2.044 21.046 1.00 96.81 218 GLN A CA 1
AT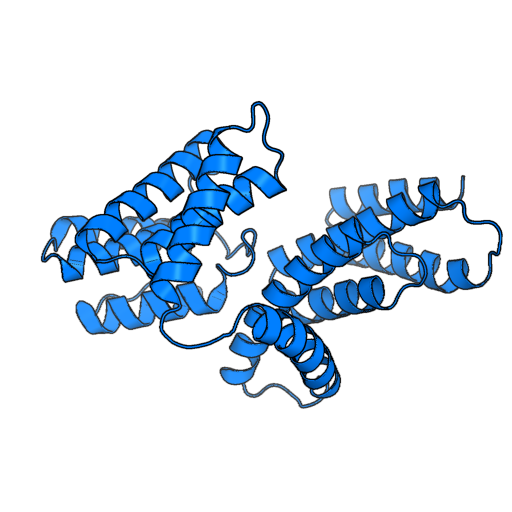OM 1787 C C . GLN A 1 218 ? -9.354 3.322 21.645 1.00 96.81 218 GLN A C 1
ATOM 1789 O O . GLN A 1 218 ? -9.005 3.690 22.764 1.00 96.81 218 GLN A O 1
ATOM 1794 N N . LEU A 1 219 ? -10.280 3.970 20.935 1.00 96.75 219 LEU A N 1
ATOM 1795 C CA . LEU A 1 219 ? -11.068 5.110 21.414 1.00 96.75 219 LEU A CA 1
ATOM 1796 C C . LEU A 1 219 ? -12.344 4.692 22.176 1.00 96.75 219 LEU A C 1
ATOM 1798 O O . LEU A 1 219 ? -13.121 5.554 22.576 1.00 96.75 219 LEU A O 1
ATOM 1802 N N . ASN A 1 220 ? -12.548 3.391 22.422 1.00 97.31 220 ASN A N 1
ATOM 1803 C CA . ASN A 1 220 ? -13.757 2.801 23.019 1.00 97.31 220 ASN A CA 1
ATOM 1804 C C . ASN A 1 220 ? -15.050 2.983 22.196 1.00 97.31 220 ASN A C 1
ATOM 1806 O O . ASN A 1 220 ? -16.147 2.814 22.727 1.00 97.31 220 ASN A O 1
ATOM 1810 N N . ASP A 1 221 ? -14.941 3.270 20.900 1.00 97.62 221 ASP A N 1
ATOM 1811 C CA . ASP A 1 221 ? -16.061 3.244 19.956 1.00 97.62 221 ASP A CA 1
ATOM 1812 C C . ASP A 1 221 ? -16.227 1.825 19.383 1.00 97.62 221 ASP A C 1
ATOM 1814 O O . ASP A 1 221 ? -15.729 1.482 18.305 1.00 97.62 221 ASP A O 1
ATOM 1818 N N . LEU A 1 222 ? -16.895 0.962 20.155 1.00 97.75 222 LEU A N 1
ATOM 1819 C CA . LEU A 1 222 ? -17.105 -0.439 19.784 1.00 97.75 222 LEU A CA 1
ATOM 1820 C C . LEU A 1 222 ? -17.986 -0.579 18.535 1.00 97.75 222 LEU A C 1
ATOM 1822 O O . LEU A 1 222 ? -17.672 -1.386 17.657 1.00 97.75 222 LEU A O 1
ATOM 1826 N N . ASP A 1 223 ? -19.055 0.213 18.440 1.00 98.31 223 ASP A N 1
ATOM 1827 C CA . ASP A 1 223 ? -20.021 0.144 17.341 1.00 98.31 223 ASP 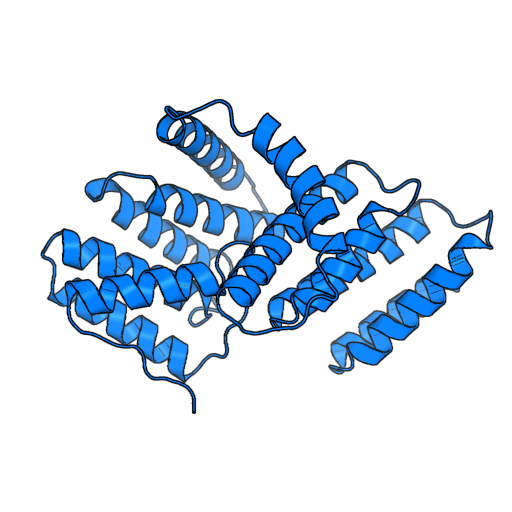A CA 1
ATOM 1828 C C . ASP A 1 223 ? -19.394 0.616 16.026 1.00 98.31 223 ASP A C 1
ATOM 1830 O O . ASP A 1 223 ? -19.469 -0.077 15.006 1.00 98.31 223 ASP A O 1
ATOM 1834 N N . GLY A 1 224 ? -18.700 1.759 16.042 1.00 98.00 224 GLY A N 1
ATOM 1835 C CA . GLY A 1 224 ? -17.995 2.258 14.868 1.00 98.00 224 GLY A CA 1
ATOM 1836 C C . GLY A 1 224 ? -16.807 1.380 14.477 1.00 98.00 224 GLY A C 1
ATOM 1837 O O . GLY A 1 224 ? -16.513 1.255 13.280 1.00 98.00 224 GLY A O 1
ATOM 1838 N N . GLY A 1 225 ? -16.149 0.742 15.451 1.00 98.06 225 GLY A N 1
ATOM 1839 C CA . GLY A 1 225 ? -15.129 -0.277 15.215 1.00 98.06 225 GLY A CA 1
ATOM 1840 C C . GLY A 1 225 ? -15.701 -1.507 14.508 1.00 98.06 225 GLY A C 1
ATOM 1841 O O . GLY A 1 225 ? -15.175 -1.934 13.477 1.00 98.06 225 GLY A O 1
ATOM 1842 N N . LYS A 1 226 ? -16.831 -2.029 15.000 1.00 98.31 226 LYS A N 1
ATOM 1843 C CA . LYS A 1 226 ? -17.524 -3.184 14.417 1.00 98.31 226 LYS A CA 1
ATOM 1844 C C . LYS A 1 226 ? -18.017 -2.904 12.999 1.00 98.31 226 LYS A C 1
ATOM 1846 O O . LYS A 1 226 ? -17.768 -3.707 12.103 1.00 98.31 226 LYS A O 1
ATOM 1851 N N . ALA A 1 227 ? -18.623 -1.740 12.769 1.00 98.25 227 ALA A N 1
ATOM 1852 C CA . ALA A 1 227 ? -19.070 -1.329 11.440 1.00 98.25 227 ALA A CA 1
ATOM 1853 C C . ALA A 1 227 ? -17.908 -1.254 10.431 1.00 98.25 227 ALA A C 1
ATOM 1855 O O . ALA A 1 227 ? -18.040 -1.705 9.292 1.00 98.25 227 ALA A O 1
ATOM 1856 N N . ALA A 1 228 ? -16.750 -0.725 10.846 1.00 97.94 228 ALA A N 1
ATOM 1857 C CA . ALA A 1 228 ? -15.561 -0.682 9.997 1.00 97.94 228 ALA A CA 1
ATOM 1858 C C . ALA A 1 228 ? -15.021 -2.091 9.694 1.00 97.94 228 ALA A C 1
ATOM 1860 O O . ALA A 1 228 ? -14.677 -2.380 8.546 1.00 97.94 228 ALA A O 1
ATOM 1861 N N . PHE A 1 229 ? -14.997 -2.979 10.692 1.00 97.94 229 PHE A N 1
ATOM 1862 C CA . PHE A 1 229 ? -14.591 -4.372 10.518 1.00 97.94 229 PHE A CA 1
ATOM 1863 C C . PHE A 1 229 ? -15.495 -5.131 9.539 1.00 97.94 229 PHE A C 1
ATOM 1865 O O . PHE A 1 229 ? -14.993 -5.759 8.609 1.00 97.94 229 PHE A O 1
ATOM 1872 N N . ASP A 1 230 ? -16.815 -5.051 9.713 1.00 97.25 230 ASP A N 1
ATOM 1873 C CA . ASP A 1 230 ? -17.775 -5.769 8.867 1.00 97.25 230 ASP A CA 1
ATOM 1874 C C . ASP A 1 230 ? -17.705 -5.284 7.410 1.00 97.25 230 ASP A C 1
ATOM 1876 O O . ASP A 1 230 ? -17.774 -6.084 6.472 1.00 97.25 230 ASP A O 1
ATOM 1880 N N . TYR A 1 231 ? -17.472 -3.983 7.204 1.00 96.00 231 TYR A N 1
ATOM 1881 C CA . TYR A 1 231 ? -17.246 -3.426 5.872 1.00 96.00 231 TYR A CA 1
ATOM 1882 C C . TYR A 1 231 ? -15.953 -3.953 5.229 1.00 96.00 231 TYR A C 1
ATOM 1884 O O . TYR A 1 231 ? -15.972 -4.369 4.068 1.00 96.00 231 TYR A O 1
ATOM 1892 N N . ALA A 1 232 ? -14.844 -3.993 5.976 1.00 94.94 232 ALA A N 1
ATOM 1893 C CA . ALA A 1 232 ? -13.593 -4.574 5.491 1.00 94.94 232 ALA A CA 1
ATOM 1894 C C . ALA A 1 232 ? -13.750 -6.066 5.157 1.00 94.94 232 ALA A C 1
ATOM 1896 O O . ALA A 1 232 ? -13.305 -6.504 4.098 1.00 94.94 232 ALA A O 1
ATOM 1897 N N . ALA A 1 233 ? -14.432 -6.830 6.017 1.00 94.62 233 ALA A N 1
ATOM 1898 C CA . ALA A 1 233 ? -14.700 -8.250 5.809 1.00 94.62 233 ALA A CA 1
ATOM 1899 C C . ALA A 1 233 ? -15.489 -8.504 4.520 1.00 94.62 233 ALA A C 1
ATOM 1901 O O . ALA A 1 233 ? -15.144 -9.407 3.758 1.00 94.62 233 ALA A O 1
ATOM 1902 N N . ARG A 1 234 ? -16.499 -7.674 4.241 1.00 94.12 234 ARG A N 1
ATOM 1903 C CA . ARG A 1 234 ? -17.279 -7.743 3.002 1.00 94.12 234 ARG A CA 1
ATOM 1904 C C . ARG A 1 234 ? -16.404 -7.547 1.764 1.00 94.12 234 ARG A C 1
ATOM 1906 O O . ARG A 1 234 ? -16.493 -8.358 0.850 1.00 94.12 234 ARG A O 1
ATOM 1913 N N . ILE A 1 235 ? -15.530 -6.536 1.756 1.00 91.25 235 ILE A N 1
ATOM 1914 C CA . ILE A 1 235 ? -14.597 -6.310 0.637 1.00 91.25 235 ILE A CA 1
ATOM 1915 C C . ILE A 1 235 ? -13.632 -7.487 0.497 1.00 91.25 235 ILE A C 1
ATOM 1917 O O . ILE A 1 235 ? -13.392 -7.959 -0.610 1.00 91.25 235 ILE A O 1
ATOM 1921 N N . CYS A 1 236 ? -13.082 -7.983 1.608 1.00 89.25 236 CYS A N 1
ATOM 1922 C CA . CYS A 1 236 ? -12.179 -9.127 1.575 1.00 89.25 236 CYS A CA 1
ATOM 1923 C C . CYS A 1 236 ? -12.847 -10.370 0.983 1.00 89.25 236 CYS A C 1
ATOM 1925 O O . CYS A 1 236 ? -12.160 -11.118 0.305 1.00 89.25 236 CYS A O 1
ATOM 1927 N N . LEU A 1 237 ? -14.152 -10.582 1.187 1.00 88.56 237 LEU A N 1
ATOM 1928 C CA . LEU A 1 237 ? -14.897 -11.702 0.600 1.00 88.56 237 LEU A CA 1
ATOM 1929 C C . LEU A 1 237 ? -15.113 -11.567 -0.911 1.00 88.56 237 LEU A C 1
ATOM 1931 O O . LEU A 1 237 ? -15.129 -12.573 -1.614 1.00 88.56 237 LEU A O 1
ATOM 1935 N N . THR A 1 238 ? -15.310 -10.351 -1.417 1.00 85.94 238 THR A N 1
ATOM 1936 C CA . THR A 1 238 ? -15.663 -10.121 -2.828 1.00 85.94 238 THR A CA 1
ATOM 1937 C C . THR A 1 238 ? -14.460 -9.828 -3.715 1.00 85.94 238 THR A C 1
ATOM 1939 O O . THR A 1 238 ? -14.529 -10.028 -4.926 1.00 85.94 238 THR A O 1
ATOM 1942 N N . SER A 1 239 ? -13.362 -9.355 -3.128 1.00 79.25 239 SER A N 1
ATOM 1943 C CA . SER A 1 239 ? -12.216 -8.829 -3.861 1.00 79.25 239 SER A CA 1
ATOM 1944 C C . SER A 1 239 ? -10.955 -9.617 -3.524 1.00 79.25 239 SER A C 1
ATOM 1946 O O . SER A 1 239 ? -10.547 -9.709 -2.366 1.00 79.25 239 SER A O 1
ATOM 1948 N N . SER A 1 240 ? -10.280 -10.144 -4.550 1.00 72.25 240 SER A N 1
ATOM 1949 C CA . SER A 1 240 ? -8.951 -10.727 -4.362 1.00 72.25 240 SER A CA 1
ATOM 1950 C C . SER A 1 240 ? -7.945 -9.641 -3.948 1.00 72.25 240 SER A C 1
ATOM 1952 O O . SER A 1 240 ? -8.063 -8.494 -4.406 1.00 72.25 240 SER A O 1
ATOM 1954 N N . PRO A 1 241 ? -6.928 -9.969 -3.127 1.00 73.50 241 PRO A N 1
ATOM 1955 C CA . PRO A 1 241 ? -5.876 -9.026 -2.774 1.00 73.50 241 PRO A CA 1
ATOM 1956 C C . PRO A 1 241 ? -5.185 -8.481 -4.027 1.00 73.50 241 PRO A C 1
ATOM 1958 O O . PRO A 1 241 ? -4.513 -9.209 -4.755 1.00 73.50 241 PRO A O 1
ATOM 1961 N N . HIS A 1 242 ? -5.365 -7.188 -4.285 1.00 71.56 242 HIS A N 1
ATOM 1962 C CA . HIS A 1 242 ? -4.643 -6.464 -5.325 1.00 71.56 242 HIS A CA 1
ATOM 1963 C C . HIS A 1 242 ? -3.656 -5.519 -4.649 1.00 71.56 242 HIS A C 1
ATOM 1965 O O . HIS A 1 242 ? -4.042 -4.528 -4.027 1.00 71.56 242 HIS A O 1
ATOM 1971 N N . TYR A 1 243 ? -2.363 -5.805 -4.790 1.00 70.81 243 TYR A N 1
ATOM 1972 C CA . TYR A 1 243 ? -1.279 -5.075 -4.122 1.00 70.81 243 TYR A CA 1
ATOM 1973 C C . TYR A 1 243 ? -0.889 -3.793 -4.878 1.00 70.81 243 TYR A C 1
ATOM 1975 O O . TYR A 1 243 ? 0.282 -3.536 -5.198 1.00 70.81 243 TYR A O 1
ATOM 1983 N N . LEU A 1 244 ? -1.904 -2.996 -5.220 1.00 61.88 244 LEU A N 1
ATOM 1984 C CA . LEU A 1 244 ? -1.784 -1.793 -6.041 1.00 61.88 244 LEU A CA 1
ATOM 1985 C C . LEU A 1 244 ? -0.924 -0.737 -5.347 1.00 61.88 244 LEU A C 1
ATOM 1987 O O . LEU A 1 244 ? 0.067 -0.293 -5.939 1.00 61.88 244 LEU A O 1
ATOM 1991 N N . ILE A 1 245 ? -1.212 -0.429 -4.077 1.00 62.66 245 ILE A N 1
ATOM 1992 C CA . ILE A 1 245 ? -0.423 0.520 -3.284 1.00 62.66 245 ILE A CA 1
ATOM 1993 C C . ILE A 1 245 ? 0.853 -0.163 -2.772 1.00 62.66 245 ILE A C 1
ATOM 1995 O O . ILE A 1 245 ? 0.783 -1.093 -1.968 1.00 62.66 245 ILE A O 1
ATOM 1999 N N . PRO A 1 246 ? 2.042 0.258 -3.244 1.00 55.28 246 PRO A N 1
ATOM 2000 C CA . PRO A 1 246 ? 3.303 -0.229 -2.697 1.00 55.28 246 PRO A CA 1
ATOM 2001 C C . PRO A 1 246 ? 3.397 0.062 -1.182 1.00 55.28 246 PRO A C 1
ATOM 2003 O O . PRO A 1 246 ? 3.059 1.164 -0.755 1.00 55.28 246 PRO A O 1
ATOM 2006 N N . GLY A 1 247 ? 3.837 -0.903 -0.366 1.00 60.25 247 GLY A N 1
ATOM 2007 C CA . GLY A 1 247 ? 3.950 -0.733 1.093 1.00 60.25 247 GLY A CA 1
ATOM 2008 C C . GLY A 1 247 ? 2.614 -0.690 1.851 1.00 60.25 247 GLY A C 1
ATOM 2009 O O . GLY A 1 247 ? 2.561 -0.200 2.978 1.00 60.25 247 GLY A O 1
ATOM 2010 N N . ALA A 1 248 ? 1.535 -1.170 1.232 1.00 66.50 248 ALA A N 1
ATOM 2011 C CA . ALA A 1 248 ? 0.264 -1.440 1.891 1.00 66.50 248 ALA A CA 1
ATOM 2012 C C . ALA A 1 248 ? -0.278 -2.813 1.477 1.00 66.50 248 ALA A C 1
ATOM 2014 O O . ALA A 1 248 ? -1.413 -2.932 1.021 1.00 66.50 248 ALA A O 1
ATOM 2015 N N . GLY A 1 249 ? 0.579 -3.833 1.549 1.00 71.31 249 GLY A N 1
ATOM 2016 C CA . GLY A 1 249 ? 0.233 -5.194 1.178 1.00 71.31 249 GLY A CA 1
ATOM 2017 C C . GLY A 1 249 ? 0.009 -6.107 2.371 1.00 71.31 249 GLY A C 1
ATOM 2018 O O . GLY A 1 249 ? -0.747 -5.785 3.288 1.00 71.31 249 GLY A O 1
ATOM 2019 N N . THR A 1 250 ? 0.620 -7.286 2.319 1.00 75.88 250 THR A N 1
ATOM 2020 C CA . THR A 1 250 ? 0.252 -8.431 3.159 1.00 75.88 250 THR A CA 1
ATOM 2021 C C . THR A 1 250 ? 0.580 -8.168 4.619 1.00 75.88 250 THR A C 1
ATOM 2023 O O . THR A 1 250 ? -0.225 -8.462 5.496 1.00 75.88 250 THR A O 1
ATOM 2026 N N . TYR A 1 251 ? 1.721 -7.531 4.886 1.00 79.06 251 TYR A N 1
ATOM 2027 C CA . TYR A 1 251 ? 2.153 -7.296 6.260 1.00 79.06 251 TYR A CA 1
ATOM 2028 C C . TYR A 1 251 ? 1.243 -6.334 7.023 1.00 79.06 251 TYR A C 1
ATOM 2030 O O . TYR A 1 251 ? 1.023 -6.537 8.211 1.00 79.06 251 TYR A O 1
ATOM 2038 N N . LEU A 1 252 ? 0.697 -5.305 6.362 1.00 81.88 252 LEU A N 1
ATOM 2039 C CA . LEU A 1 252 ? -0.253 -4.389 7.000 1.00 81.88 252 LEU A CA 1
ATOM 2040 C C . LEU A 1 252 ? -1.587 -5.069 7.264 1.00 81.88 252 LEU A C 1
ATOM 2042 O O . LEU A 1 252 ? -2.195 -4.834 8.304 1.00 81.88 252 LEU A O 1
ATOM 2046 N N . PHE A 1 253 ? -2.033 -5.891 6.318 1.00 88.25 253 PHE A N 1
ATOM 2047 C CA . PHE A 1 253 ? -3.259 -6.653 6.460 1.00 88.25 253 PHE A CA 1
ATOM 2048 C C . PHE A 1 253 ? -3.165 -7.642 7.631 1.00 88.25 253 PHE A C 1
ATOM 2050 O O . PHE A 1 253 ? -4.009 -7.609 8.524 1.00 88.25 253 PHE A O 1
ATOM 2057 N N . GLU A 1 254 ? -2.101 -8.449 7.687 1.00 85.44 254 GLU A N 1
ATOM 2058 C CA . GLU A 1 254 ? -1.850 -9.383 8.791 1.00 85.44 254 GLU A CA 1
ATOM 2059 C C . GLU A 1 254 ? -1.625 -8.653 10.124 1.00 85.44 254 GLU A C 1
ATOM 2061 O O . GLU A 1 254 ? -2.162 -9.073 11.149 1.00 85.44 254 GLU A O 1
ATOM 2066 N N . GLU A 1 255 ? -0.881 -7.536 10.138 1.00 86.19 255 GLU A N 1
ATOM 2067 C CA . GLU A 1 255 ? -0.723 -6.688 11.330 1.00 86.19 255 GLU A CA 1
ATOM 2068 C C . GLU A 1 255 ? -2.091 -6.241 11.858 1.00 86.19 255 GLU A C 1
ATOM 2070 O O . GLU A 1 255 ? -2.380 -6.401 13.047 1.00 86.19 255 GLU A O 1
ATOM 2075 N N . ALA A 1 256 ? -2.938 -5.702 10.979 1.00 91.50 256 ALA A N 1
ATOM 2076 C CA . ALA A 1 256 ? -4.241 -5.196 11.367 1.00 91.50 256 ALA A CA 1
ATOM 2077 C C . ALA A 1 256 ? -5.158 -6.322 11.861 1.00 91.50 256 ALA A C 1
ATOM 2079 O O . ALA A 1 256 ? -5.765 -6.198 12.923 1.00 91.50 256 ALA A O 1
ATOM 2080 N N . GLN A 1 257 ? -5.203 -7.447 11.146 1.00 93.25 257 GLN A N 1
ATOM 2081 C CA . GLN A 1 257 ? -6.001 -8.607 11.532 1.00 93.25 257 GLN A CA 1
ATOM 2082 C C . GLN A 1 257 ? -5.590 -9.150 12.907 1.00 93.25 257 GLN A C 1
ATOM 2084 O O . GLN A 1 257 ? -6.447 -9.320 13.772 1.00 93.25 257 GLN A O 1
ATOM 2089 N N . ASN A 1 258 ? -4.290 -9.351 13.142 1.00 91.56 258 ASN A N 1
ATOM 2090 C CA . ASN A 1 258 ? -3.780 -9.837 14.426 1.00 91.56 258 ASN A CA 1
ATOM 2091 C C . ASN A 1 258 ? -4.104 -8.868 15.574 1.00 91.56 258 ASN A C 1
ATOM 2093 O O . ASN A 1 258 ? -4.456 -9.294 16.676 1.00 91.56 258 ASN A O 1
ATOM 2097 N N . ARG A 1 259 ? -4.014 -7.554 15.329 1.00 93.62 259 ARG A N 1
ATOM 2098 C CA . ARG A 1 259 ? -4.365 -6.535 16.330 1.00 93.62 259 ARG A CA 1
ATOM 2099 C C . ARG A 1 259 ? -5.856 -6.528 16.647 1.00 93.62 259 ARG A C 1
ATOM 2101 O O . ARG A 1 259 ? -6.207 -6.460 17.819 1.00 93.62 259 ARG A O 1
ATOM 2108 N N . ILE A 1 260 ? -6.724 -6.612 15.641 1.00 97.06 260 ILE A N 1
ATOM 2109 C CA . ILE A 1 260 ? -8.181 -6.665 15.840 1.00 97.06 260 ILE A CA 1
ATOM 2110 C C . ILE A 1 260 ? -8.568 -7.925 16.612 1.00 97.06 260 ILE A C 1
ATOM 2112 O O . ILE A 1 260 ? -9.348 -7.849 17.560 1.00 97.06 260 ILE A O 1
ATOM 2116 N N . GLU A 1 261 ? -7.982 -9.068 16.261 1.00 96.38 261 GLU A N 1
ATOM 2117 C CA . GLU A 1 261 ? -8.205 -10.315 16.983 1.00 96.38 261 GLU A CA 1
ATOM 2118 C C . GLU A 1 261 ? -7.780 -10.192 18.452 1.00 96.38 261 GLU A C 1
ATOM 2120 O O . GLU A 1 261 ? -8.523 -10.587 19.345 1.00 96.38 261 GLU A O 1
ATOM 2125 N N . SER A 1 262 ? -6.628 -9.576 18.725 1.00 96.50 262 SER A N 1
ATOM 2126 C CA . SER A 1 262 ? -6.176 -9.344 20.100 1.00 96.50 262 SER A CA 1
ATOM 2127 C C . SER A 1 262 ? -7.054 -8.358 20.876 1.00 96.50 262 SER A C 1
ATOM 2129 O O . SER A 1 262 ? -7.154 -8.490 22.094 1.00 96.50 262 SER A O 1
ATOM 2131 N N . LEU A 1 263 ? -7.626 -7.345 20.217 1.00 96.38 263 LEU A N 1
ATOM 2132 C CA . LEU A 1 263 ? -8.419 -6.297 20.870 1.00 96.38 263 LEU A CA 1
ATOM 2133 C C . LEU A 1 263 ? -9.878 -6.709 21.095 1.00 96.38 263 LEU A C 1
ATOM 2135 O O . LEU A 1 263 ? -10.459 -6.342 22.111 1.00 96.38 263 LEU A O 1
ATOM 2139 N N . ALA A 1 264 ? -10.471 -7.444 20.153 1.00 96.75 264 ALA A N 1
ATOM 2140 C CA . ALA A 1 264 ? -11.909 -7.719 20.128 1.00 96.75 264 ALA A CA 1
ATOM 2141 C C . ALA A 1 264 ? -12.271 -9.187 19.835 1.00 96.75 264 ALA A C 1
ATOM 2143 O O . ALA A 1 264 ? -13.448 -9.543 19.844 1.00 96.75 264 ALA A O 1
ATOM 2144 N N . GLY A 1 265 ? -11.293 -10.054 19.553 1.00 97.06 265 GLY A N 1
ATOM 2145 C CA . GLY A 1 265 ? -11.530 -11.458 19.197 1.00 97.06 265 GLY A CA 1
ATOM 2146 C C . GLY A 1 265 ? -12.110 -11.668 17.795 1.00 97.06 265 GLY A C 1
ATOM 2147 O O . GLY A 1 265 ? -12.507 -12.784 17.460 1.00 97.06 265 GLY A O 1
ATOM 2148 N N . TRP A 1 266 ? -12.194 -10.622 16.966 1.00 97.56 266 TRP A N 1
ATOM 2149 C CA . TRP A 1 266 ? -12.772 -10.720 15.624 1.00 97.56 266 TRP A CA 1
ATOM 2150 C C . TRP A 1 266 ? -11.746 -11.220 14.608 1.00 97.56 266 TRP A C 1
ATOM 2152 O O . TRP A 1 266 ? -10.593 -10.794 14.606 1.00 97.56 266 TRP A O 1
ATOM 2162 N N . ARG A 1 267 ? -12.186 -12.105 13.708 1.00 94.81 267 ARG A N 1
ATOM 2163 C CA . ARG A 1 267 ? -11.358 -12.690 12.649 1.00 94.81 267 ARG A CA 1
ATOM 2164 C C . ARG A 1 267 ? -12.014 -12.508 11.294 1.00 94.81 267 ARG A C 1
ATOM 2166 O O . ARG A 1 267 ? -13.216 -12.730 11.154 1.00 94.81 267 ARG A O 1
ATOM 2173 N N . LEU A 1 268 ? -11.218 -12.113 10.305 1.00 91.56 268 LEU A N 1
ATOM 2174 C CA . LEU A 1 268 ? -11.679 -12.047 8.924 1.00 91.56 268 LEU A CA 1
ATOM 2175 C C . LEU A 1 268 ? -11.929 -13.459 8.374 1.00 91.56 268 LEU A C 1
ATOM 2177 O O . LEU A 1 268 ? -11.213 -14.394 8.755 1.00 91.56 268 LEU A O 1
ATOM 2181 N N . PRO A 1 269 ? -12.921 -13.622 7.482 1.00 83.50 269 PRO A N 1
ATOM 2182 C CA . PRO A 1 269 ? -13.142 -14.884 6.791 1.00 83.50 269 PRO A CA 1
ATOM 2183 C C . PRO A 1 269 ? -11.906 -15.242 5.958 1.00 83.50 269 PRO A C 1
ATOM 2185 O O . PRO A 1 269 ? -11.325 -14.388 5.287 1.00 83.50 269 PRO A O 1
ATOM 2188 N N . ARG A 1 270 ? -11.479 -16.505 6.031 1.00 73.88 270 ARG A N 1
ATOM 2189 C CA . ARG A 1 270 ? -10.401 -17.030 5.188 1.00 73.88 270 ARG A CA 1
ATOM 2190 C C . ARG A 1 270 ? -11.008 -17.473 3.860 1.00 73.88 270 ARG A C 1
ATOM 2192 O O . ARG A 1 270 ? -12.042 -18.132 3.867 1.00 73.88 270 ARG A O 1
ATOM 2199 N N . HIS A 1 271 ? -10.368 -17.109 2.753 1.00 61.97 271 HIS A N 1
ATOM 2200 C CA . HIS A 1 271 ? -10.624 -17.767 1.474 1.00 61.97 271 HIS A CA 1
ATOM 2201 C C . HIS A 1 271 ? -10.042 -19.176 1.564 1.00 61.97 271 HIS A C 1
ATOM 2203 O O . HIS A 1 271 ? -8.831 -19.313 1.752 1.00 61.97 271 HIS A O 1
ATOM 2209 N N . GLU A 1 272 ? -10.912 -20.184 1.538 1.00 42.72 272 GLU A N 1
ATOM 2210 C CA . GLU A 1 272 ? -10.532 -21.590 1.342 1.00 42.72 272 GLU A CA 1
ATOM 2211 C C . GLU A 1 272 ? -10.223 -21.870 -0.132 1.00 42.72 272 GLU A C 1
ATOM 2213 O O . GLU A 1 272 ? -10.931 -21.313 -1.005 1.00 42.72 272 GLU A O 1
#

Radius of gyration: 20.31 Å; chains: 1; bounding box: 45×44×59 Å

Sequence (272 aa):
LQAEAVYQRSVLFRLRGDVASSNRLLEDFLDHADMATHITEKKLDVVWSQIYSAGKILKGQGRFEYACEIYNKCLQTPNLRDSKKRLVLSHFVDTYVELHYLRRNSTHPPHAENLLDTASKMIKTEIERLRIRRNQFVAAERILREVSSIYETLAEPDIIDRLGHIRAYMALARISPLEEAESYWLNALSLGRKYYPLEEEVFTVAIIHLFLCITRLQLNDLDGGKAAFDYAARICLTSSPHYLIPGAGTYLFEEAQNRIESLAGWRLPRHE

Organism: NCBI:txid210430

pLDDT: mean 79.24, std 14.62, range [36.28, 98.31]